Protein AF-A0A4U0TNR9-F1 (afdb_monomer)

pLDDT: mean 74.09, std 23.8, range [25.66, 98.31]

Foldseek 3Di:
DDDPVRDDPVQCVAFVLLDDDPVCLCVDPLVVDDQVVLLVLQVVLCVVVVNDAAEEEFEFADPDLQGLRVQLSSLLQSNSVVSPHRYTYHDQVPPDQPDDDDDPDPDGSSVVSVVVVQDCDDPPDRQLALAEDEEEDEELADWDCVVVVVVVVVSVVSNHHYFPAYATHYNSVVQKDDQDDPVDPVSSRSRSSVIHGDDDVSSVSSSVRSSSRSNCRSVRVSCSVVVPDDPVVVVVVVVVVVVVVVVVVVVVVVVVVVVVVVVVVVPDPDDDDDDDDDDDDDDDDDDDDDPPDPPVVVVVVVVPRDDPPPPPDDDDDDDDDD

Organism: NCBI:txid329885

Nearest PDB structures (foldseek):
  2fzv-assembly1_B  TM=8.445E-01  e=1.314E-16  Shigella flexneri 2a str. 2457T
  7ple-assembly1_A  TM=8.504E-01  e=3.384E-16  Paracoccus denitrificans PD1222
  2q62-assembly1_D  TM=8.598E-01  e=8.217E-16  Sinorhizobium meliloti
  2fzv-assembly1_A  TM=8.529E-01  e=1.041E-15  Shigella flexneri 2a str. 2457T
  7ple-assembly1_B  TM=7.207E-01  e=1.880E-15  Paracoccus denitrificans PD1222

Mean predicted aligned error: 14.35 Å

Structure (mmCIF, N/CA/C/O backbone):
data_AF-A0A4U0TNR9-F1
#
_entry.id   AF-A0A4U0TNR9-F1
#
loop_
_atom_site.group_PDB
_atom_site.id
_atom_site.type_symbol
_atom_site.label_atom_id
_atom_site.label_alt_id
_atom_site.label_comp_id
_atom_site.label_asym_id
_atom_site.label_entity_id
_atom_site.label_seq_id
_atom_site.pdbx_PDB_ins_code
_atom_site.Cartn_x
_atom_site.Cartn_y
_atom_site.Cartn_z
_atom_site.occupancy
_atom_site.B_iso_or_equiv
_atom_site.auth_seq_id
_atom_site.auth_comp_id
_atom_site.auth_asym_id
_atom_site.auth_atom_id
_atom_site.pdbx_PDB_model_num
ATOM 1 N N . LEU A 1 1 ? 0.759 -19.013 -4.783 1.00 59.00 1 LEU A N 1
ATOM 2 C CA . LEU A 1 1 ? -0.187 -18.442 -5.769 1.00 59.00 1 LEU A CA 1
ATOM 3 C C . LEU A 1 1 ? -1.593 -18.749 -5.284 1.00 59.00 1 LEU A C 1
ATOM 5 O O . LEU A 1 1 ? -1.750 -19.778 -4.633 1.00 59.00 1 LEU A O 1
ATOM 9 N N . LEU A 1 2 ? -2.554 -17.859 -5.537 1.00 64.94 2 LEU A N 1
ATOM 10 C CA . LEU A 1 2 ? -3.969 -18.112 -5.239 1.00 64.94 2 LEU A CA 1
ATOM 11 C C . LEU A 1 2 ? -4.409 -19.404 -5.935 1.00 64.94 2 LEU A C 1
ATOM 13 O O . LEU A 1 2 ? -3.959 -19.687 -7.051 1.00 64.94 2 LEU A O 1
ATOM 17 N N . SER A 1 3 ? -5.237 -20.203 -5.265 1.00 66.12 3 SER A N 1
ATOM 18 C CA . SER A 1 3 ? -5.840 -21.367 -5.913 1.00 66.12 3 SER A CA 1
ATOM 19 C C . SER A 1 3 ? -6.801 -20.910 -7.018 1.00 66.12 3 SER A C 1
ATOM 21 O O . SER A 1 3 ? -7.284 -19.778 -7.004 1.00 66.12 3 SER A O 1
ATOM 23 N N . LYS A 1 4 ? -7.084 -21.782 -7.996 1.00 62.56 4 LYS A N 1
ATOM 24 C CA . LYS A 1 4 ? -8.030 -21.460 -9.082 1.00 62.56 4 LYS A CA 1
ATOM 25 C C . LYS A 1 4 ? -9.426 -21.109 -8.553 1.00 62.56 4 LYS A C 1
ATOM 27 O O . LYS A 1 4 ? -10.111 -20.315 -9.183 1.00 62.56 4 LYS A O 1
ATOM 32 N N . ASP A 1 5 ? -9.797 -21.651 -7.396 1.00 62.34 5 ASP A N 1
ATOM 33 C CA . ASP A 1 5 ? -11.096 -21.421 -6.762 1.00 62.34 5 ASP A CA 1
ATOM 34 C C . ASP A 1 5 ? -11.166 -20.065 -6.033 1.00 62.34 5 ASP A C 1
ATOM 36 O O . ASP A 1 5 ? -12.241 -19.491 -5.885 1.00 62.34 5 ASP A O 1
ATOM 40 N N . GLU A 1 6 ? -10.020 -19.511 -5.620 1.00 69.06 6 GLU A N 1
ATOM 41 C CA . GLU A 1 6 ? -9.909 -18.182 -4.993 1.00 69.06 6 GLU A CA 1
ATOM 42 C C . GLU A 1 6 ? -9.706 -17.047 -6.020 1.00 69.06 6 GLU A C 1
ATOM 44 O O . GLU A 1 6 ? -9.751 -15.859 -5.675 1.00 69.06 6 GLU A O 1
ATOM 49 N N . ASP A 1 7 ? -9.446 -17.384 -7.286 1.00 76.62 7 ASP A N 1
ATOM 50 C CA . ASP A 1 7 ? -9.098 -16.430 -8.340 1.00 76.62 7 ASP A CA 1
ATOM 51 C C . ASP A 1 7 ? -10.255 -16.202 -9.321 1.00 76.62 7 ASP A C 1
ATOM 53 O O . ASP A 1 7 ? -10.291 -16.740 -10.428 1.00 76.62 7 ASP A O 1
ATOM 57 N N . ASP A 1 8 ? -11.210 -15.372 -8.896 1.00 82.69 8 ASP A N 1
ATOM 58 C CA . ASP A 1 8 ? -12.342 -14.926 -9.714 1.00 82.69 8 ASP A CA 1
ATOM 59 C C . ASP A 1 8 ? -11.870 -14.294 -11.041 1.00 82.69 8 ASP A C 1
ATOM 61 O O . ASP A 1 8 ? -11.075 -13.349 -11.059 1.00 82.69 8 ASP A O 1
ATOM 65 N N . ALA A 1 9 ? -12.400 -14.786 -12.165 1.00 82.50 9 ALA A N 1
ATOM 66 C CA . ALA A 1 9 ? -11.995 -14.368 -13.507 1.00 82.50 9 ALA A CA 1
ATOM 67 C C . ALA A 1 9 ? -12.232 -12.871 -13.793 1.00 82.50 9 ALA A C 1
ATOM 69 O O . ALA A 1 9 ? -11.414 -12.235 -14.466 1.00 82.50 9 ALA A O 1
ATOM 70 N N . ALA A 1 10 ? -13.310 -12.281 -13.268 1.00 83.12 10 ALA A N 1
ATOM 71 C CA . ALA A 1 10 ? -13.606 -10.861 -13.433 1.00 83.12 10 ALA A CA 1
ATOM 72 C C . ALA A 1 10 ? -12.656 -9.998 -12.589 1.00 83.12 10 ALA A C 1
ATOM 74 O O . ALA A 1 10 ? -12.149 -8.977 -13.066 1.00 83.12 10 ALA A O 1
ATOM 75 N N . VAL A 1 11 ? -12.354 -10.428 -11.358 1.00 82.25 11 VAL A N 1
ATOM 76 C CA . VAL A 1 11 ? -11.341 -9.774 -10.509 1.00 82.25 11 VAL A CA 1
ATOM 77 C C . VAL A 1 11 ? -9.965 -9.866 -11.160 1.00 82.25 11 VAL A C 1
ATOM 79 O O . VAL A 1 11 ? -9.237 -8.872 -11.194 1.00 82.25 11 VAL A O 1
ATOM 82 N N . ARG A 1 12 ? -9.625 -11.026 -11.726 1.00 84.00 12 ARG A N 1
ATOM 83 C CA . ARG A 1 12 ? -8.353 -11.262 -12.403 1.00 84.00 12 ARG A CA 1
ATOM 84 C C . ARG A 1 12 ? -8.153 -10.316 -13.579 1.00 84.00 12 ARG A C 1
ATOM 86 O O . ARG A 1 12 ? -7.147 -9.612 -13.629 1.00 84.00 12 ARG A O 1
ATOM 93 N N . SER A 1 13 ? -9.132 -10.263 -14.483 1.00 82.44 13 SER A N 1
ATOM 94 C CA . SER A 1 13 ? -9.080 -9.417 -15.680 1.00 82.44 13 SER A CA 1
ATOM 95 C C . SER A 1 13 ? -8.956 -7.929 -15.337 1.00 82.44 13 SER A C 1
ATOM 97 O O . SER A 1 13 ? -8.249 -7.192 -16.026 1.00 82.44 13 SER A O 1
ATOM 99 N N . LYS A 1 14 ? -9.610 -7.483 -14.259 1.00 83.38 14 LYS A N 1
ATOM 100 C CA . LYS A 1 14 ? -9.674 -6.062 -13.912 1.00 83.38 14 LYS A CA 1
ATOM 101 C C . LYS A 1 14 ? -8.546 -5.586 -12.996 1.00 83.38 14 LYS A C 1
ATOM 103 O O . LYS A 1 14 ? -8.069 -4.472 -13.167 1.00 83.38 14 LYS A O 1
ATOM 108 N N . TYR A 1 15 ? -8.138 -6.397 -12.021 1.00 86.38 15 TYR A N 1
ATOM 109 C CA . TYR A 1 15 ? -7.253 -5.968 -10.930 1.00 86.38 15 TYR A CA 1
ATOM 110 C C . TYR A 1 15 ? -5.955 -6.775 -10.817 1.00 86.38 15 TYR A C 1
ATOM 112 O O . TYR A 1 15 ? -5.078 -6.408 -10.033 1.00 86.38 15 TYR A O 1
ATOM 120 N N . ARG A 1 16 ? -5.807 -7.872 -11.571 1.00 87.12 16 ARG A N 1
ATOM 121 C CA . ARG A 1 16 ? -4.620 -8.744 -11.525 1.00 87.12 16 ARG A CA 1
ATOM 122 C C . ARG A 1 16 ? -3.948 -8.905 -12.890 1.00 87.12 16 ARG A C 1
ATOM 124 O O . ARG A 1 16 ? -3.394 -9.956 -13.194 1.00 87.12 16 ARG A O 1
ATOM 131 N N . GLN A 1 17 ? -3.947 -7.830 -13.677 1.00 84.19 17 GLN A N 1
ATOM 132 C CA . GLN A 1 17 ? -3.281 -7.753 -14.986 1.00 84.19 17 GLN A CA 1
ATOM 133 C C . GLN A 1 17 ? -1.772 -8.022 -14.913 1.00 84.19 17 GLN A C 1
ATOM 135 O O . GLN A 1 17 ? -1.175 -8.411 -15.906 1.00 84.19 17 GLN A O 1
ATOM 140 N N . PHE A 1 18 ? -1.167 -7.850 -13.734 1.00 85.25 18 PHE A N 1
ATOM 141 C CA . PHE A 1 18 ? 0.239 -8.157 -13.514 1.00 85.25 18 PHE A CA 1
ATOM 142 C C . PHE A 1 18 ? 0.536 -9.661 -13.591 1.00 85.25 18 PHE A C 1
ATOM 144 O O . PHE A 1 18 ? 1.669 -10.014 -13.846 1.00 85.25 18 PHE A O 1
ATOM 151 N N . LEU A 1 19 ? -0.419 -10.572 -13.353 1.00 84.50 19 LEU A N 1
ATOM 152 C CA . LEU A 1 19 ? -0.114 -12.004 -13.224 1.00 84.50 19 LEU A CA 1
ATOM 153 C C . LEU A 1 19 ? 0.529 -12.595 -14.489 1.00 84.50 19 LEU A C 1
ATOM 155 O O . LEU A 1 19 ? -0.091 -12.654 -15.546 1.00 84.50 19 LEU A O 1
ATOM 159 N N . LEU A 1 20 ? 1.737 -13.139 -14.328 1.00 79.88 20 LEU A N 1
ATOM 160 C CA . LEU A 1 20 ? 2.472 -13.821 -15.394 1.00 79.88 20 LEU A CA 1
ATOM 161 C C . LEU A 1 20 ? 1.952 -15.250 -15.603 1.00 79.88 20 LEU A C 1
ATOM 163 O O . LEU A 1 20 ? 1.441 -15.894 -14.680 1.00 79.88 20 LEU A O 1
ATOM 167 N N . GLY A 1 21 ? 2.152 -15.779 -16.812 1.00 76.81 21 GLY A N 1
ATOM 168 C CA . GLY A 1 21 ? 1.894 -17.188 -17.115 1.00 76.81 21 GLY A CA 1
ATOM 169 C C . GLY A 1 21 ? 2.755 -18.131 -16.264 1.00 76.81 21 GLY A C 1
ATOM 170 O O . GLY A 1 21 ? 3.899 -17.820 -15.934 1.00 76.81 21 GLY A O 1
ATOM 171 N N . GLU A 1 22 ? 2.233 -19.315 -15.929 1.00 74.38 22 GLU A N 1
ATOM 172 C CA . GLU A 1 22 ? 2.855 -20.231 -14.954 1.00 74.38 22 GLU A CA 1
ATOM 173 C C . GLU A 1 22 ? 4.313 -20.594 -15.289 1.00 74.38 22 GLU A C 1
ATOM 175 O O . GLU A 1 22 ? 5.164 -20.668 -14.400 1.00 74.38 22 GLU A O 1
ATOM 180 N N . ARG A 1 23 ? 4.625 -20.771 -16.580 1.00 73.31 23 ARG A N 1
ATOM 181 C CA . ARG A 1 23 ? 5.992 -21.043 -17.049 1.00 73.31 23 ARG A CA 1
ATOM 182 C C . ARG A 1 23 ? 6.940 -19.883 -16.732 1.00 73.31 23 ARG A C 1
ATOM 184 O O . ARG A 1 23 ? 8.037 -20.125 -16.239 1.00 73.31 23 ARG A O 1
ATOM 191 N N . VAL A 1 24 ? 6.500 -18.649 -16.977 1.00 76.38 24 VAL A N 1
ATOM 192 C CA . VAL A 1 24 ? 7.295 -17.432 -16.762 1.00 76.38 24 VAL A CA 1
ATOM 193 C C . VAL A 1 24 ? 7.550 -17.226 -15.273 1.00 76.38 24 VAL A C 1
ATOM 195 O O . VAL A 1 24 ? 8.688 -16.973 -14.886 1.00 76.38 24 VAL A O 1
ATOM 198 N N . VAL A 1 25 ? 6.531 -17.436 -14.429 1.00 77.38 25 VAL A N 1
ATOM 199 C CA . VAL A 1 25 ? 6.640 -17.290 -12.966 1.00 77.38 25 VAL A CA 1
ATOM 200 C C . VAL A 1 25 ? 7.789 -18.121 -12.393 1.00 77.38 25 VAL A C 1
ATOM 202 O O . VAL A 1 25 ? 8.507 -17.638 -11.526 1.00 77.38 25 VAL A O 1
ATOM 205 N N . ARG A 1 26 ? 7.996 -19.356 -12.868 1.00 78.31 26 ARG A N 1
ATOM 206 C CA . ARG A 1 26 ? 9.047 -20.245 -12.335 1.00 78.31 26 ARG A CA 1
ATOM 207 C C . ARG A 1 26 ? 10.460 -19.802 -12.710 1.00 78.31 26 ARG A C 1
ATOM 209 O O . ARG A 1 26 ? 11.393 -20.027 -11.947 1.00 78.31 26 ARG A O 1
ATOM 216 N N . THR A 1 27 ? 10.629 -19.205 -13.885 1.00 79.50 27 THR A N 1
ATOM 217 C CA . THR A 1 27 ? 11.937 -18.759 -14.392 1.00 79.50 27 THR A CA 1
ATOM 218 C C . THR A 1 27 ? 12.277 -17.324 -14.003 1.00 79.50 27 THR A C 1
ATOM 220 O O . THR A 1 27 ? 13.434 -16.909 -14.141 1.00 79.50 27 THR A O 1
ATOM 223 N N . ASP A 1 28 ? 11.277 -16.581 -13.529 1.00 85.88 28 ASP A N 1
ATOM 224 C CA . ASP A 1 28 ? 11.369 -15.162 -13.241 1.00 85.88 28 ASP A CA 1
ATOM 225 C C . ASP A 1 28 ? 12.370 -14.822 -12.128 1.00 85.88 28 ASP A C 1
ATOM 227 O O . ASP A 1 28 ? 12.643 -15.622 -11.230 1.00 85.88 28 ASP A O 1
ATOM 231 N N . TRP A 1 29 ? 12.907 -13.601 -12.155 1.00 89.75 29 TRP A N 1
ATOM 232 C CA . TRP A 1 29 ? 13.805 -13.122 -11.110 1.00 89.75 29 TRP A CA 1
ATOM 233 C C . TRP A 1 29 ? 13.113 -13.027 -9.744 1.00 89.75 29 TRP A C 1
ATOM 235 O O . TRP A 1 29 ? 13.768 -13.305 -8.743 1.00 89.75 29 TRP A O 1
ATOM 245 N N . VAL A 1 30 ? 11.802 -12.743 -9.683 1.00 91.00 30 VAL A N 1
ATOM 246 C CA . VAL A 1 30 ? 11.052 -12.695 -8.416 1.00 91.00 30 VAL A CA 1
ATOM 247 C C . VAL A 1 30 ? 11.006 -14.064 -7.734 1.00 91.00 30 VAL A C 1
ATOM 249 O O . VAL A 1 30 ? 11.062 -14.154 -6.508 1.00 91.00 30 VAL A O 1
ATOM 252 N N . ALA A 1 31 ? 10.974 -15.152 -8.508 1.00 88.62 31 ALA A N 1
ATOM 253 C CA . ALA A 1 31 ? 11.023 -16.505 -7.956 1.00 88.62 31 ALA A CA 1
ATOM 254 C C . ALA A 1 31 ? 12.388 -16.863 -7.345 1.00 88.62 31 ALA A C 1
ATOM 256 O O . ALA A 1 31 ? 12.451 -17.761 -6.506 1.00 88.62 31 ALA A O 1
ATOM 257 N N . LYS A 1 32 ? 13.455 -16.154 -7.739 1.00 91.75 32 LYS A N 1
ATOM 258 C CA . LYS A 1 32 ? 14.840 -16.377 -7.292 1.00 91.75 32 LYS A CA 1
ATOM 259 C C . LYS A 1 32 ? 15.231 -15.531 -6.075 1.00 91.75 32 LYS A C 1
ATOM 261 O O . LYS A 1 32 ? 16.328 -15.713 -5.559 1.00 91.75 32 LYS A O 1
ATOM 266 N N . ILE A 1 33 ? 14.372 -14.611 -5.629 1.00 93.94 33 ILE A N 1
ATOM 267 C CA . ILE A 1 33 ? 14.637 -13.767 -4.457 1.00 93.94 33 ILE A CA 1
ATOM 268 C C . ILE A 1 33 ? 14.643 -14.634 -3.192 1.00 93.94 33 ILE A C 1
ATOM 270 O O . ILE A 1 33 ? 13.738 -15.442 -2.968 1.00 93.94 33 ILE A O 1
ATOM 274 N N . GLU A 1 34 ? 15.643 -14.426 -2.340 1.00 94.75 34 GLU A N 1
ATOM 275 C CA . GLU A 1 34 ? 15.681 -14.984 -0.990 1.00 94.75 34 GLU A CA 1
ATOM 276 C C . GLU A 1 34 ? 14.706 -14.203 -0.089 1.00 94.75 34 GLU A C 1
ATOM 278 O O . GLU A 1 34 ? 14.850 -12.999 0.091 1.00 94.75 34 GLU A O 1
ATOM 283 N N . LEU A 1 35 ? 13.667 -14.879 0.415 1.00 94.00 35 LEU A N 1
ATOM 284 C CA . LEU A 1 35 ? 12.605 -14.294 1.253 1.00 94.00 35 LEU A CA 1
ATOM 285 C C . LEU A 1 35 ? 12.208 -15.230 2.410 1.00 94.00 35 LEU A C 1
ATOM 287 O O . LEU A 1 35 ? 11.091 -15.152 2.923 1.00 94.00 35 LEU A O 1
ATOM 291 N N . SER A 1 36 ? 13.071 -16.172 2.804 1.00 93.75 36 SER A N 1
ATOM 292 C CA . SER A 1 36 ? 12.722 -17.256 3.736 1.00 93.75 36 SER A CA 1
ATOM 293 C C . SER A 1 36 ? 12.225 -16.742 5.086 1.00 93.75 36 SER A C 1
ATOM 295 O O . SER A 1 36 ? 11.255 -17.272 5.629 1.00 93.75 36 SER A O 1
ATOM 297 N N . THR A 1 37 ? 12.841 -15.680 5.607 1.00 94.19 37 THR A N 1
ATOM 298 C CA . THR A 1 37 ? 12.445 -15.068 6.880 1.00 94.19 37 THR A CA 1
ATOM 299 C C . THR A 1 37 ? 11.052 -14.448 6.791 1.00 94.19 37 THR A C 1
ATOM 301 O O . THR A 1 37 ? 10.206 -14.721 7.641 1.00 94.19 37 THR A O 1
ATOM 304 N N . ALA A 1 38 ? 10.778 -13.657 5.748 1.00 94.94 38 ALA A N 1
ATOM 305 C CA . ALA A 1 38 ? 9.460 -13.062 5.541 1.00 94.94 38 ALA A CA 1
ATOM 306 C C . ALA A 1 38 ? 8.378 -14.129 5.327 1.00 94.94 38 ALA A C 1
ATOM 308 O O . ALA A 1 38 ? 7.305 -14.030 5.913 1.00 94.94 38 ALA A O 1
ATOM 309 N N . LEU A 1 39 ? 8.673 -15.179 4.553 1.00 95.19 39 LEU A N 1
ATOM 310 C CA . LEU A 1 39 ? 7.737 -16.276 4.290 1.00 95.19 39 LEU A CA 1
ATOM 311 C C . LEU A 1 39 ? 7.344 -17.027 5.566 1.00 95.19 39 LEU A C 1
ATOM 313 O O . LEU A 1 39 ? 6.156 -17.236 5.789 1.00 95.19 39 LEU A O 1
ATOM 317 N N . LYS A 1 40 ? 8.311 -17.364 6.431 1.00 95.31 40 LYS A N 1
ATOM 318 C CA . LYS A 1 40 ? 8.029 -17.981 7.742 1.00 95.31 40 LYS A CA 1
ATOM 319 C C . LYS A 1 40 ? 7.134 -17.093 8.604 1.00 95.31 40 LYS A C 1
ATOM 321 O O . LYS A 1 40 ? 6.267 -17.581 9.322 1.00 95.31 40 LYS A O 1
ATOM 326 N N . MET A 1 41 ? 7.344 -15.781 8.536 1.00 94.88 41 MET A N 1
ATOM 327 C CA . MET A 1 41 ? 6.549 -14.832 9.305 1.00 94.88 41 MET A CA 1
ATOM 328 C C . MET A 1 41 ? 5.115 -14.712 8.778 1.00 94.88 41 MET A C 1
ATOM 330 O O . MET A 1 41 ? 4.178 -14.682 9.572 1.00 94.88 41 MET A O 1
ATOM 334 N N . VAL A 1 42 ? 4.937 -14.693 7.452 1.00 93.75 42 VAL A N 1
ATOM 335 C CA . VAL A 1 42 ? 3.610 -14.725 6.820 1.00 93.75 42 VAL A CA 1
ATOM 336 C C . VAL A 1 42 ? 2.890 -16.028 7.144 1.00 93.75 42 VAL A C 1
ATOM 338 O O . VAL A 1 42 ? 1.702 -15.999 7.433 1.00 93.75 42 VAL A O 1
ATOM 341 N N . GLU A 1 43 ? 3.589 -17.163 7.147 1.00 92.81 43 GLU A N 1
ATOM 342 C CA . GLU A 1 43 ? 3.010 -18.452 7.530 1.00 92.81 43 GLU A CA 1
ATOM 343 C C . GLU A 1 43 ? 2.482 -18.429 8.973 1.00 92.81 43 GLU A C 1
ATOM 345 O O . GLU A 1 43 ? 1.327 -18.780 9.209 1.00 92.81 43 GLU A O 1
ATOM 350 N N . ALA A 1 44 ? 3.274 -17.927 9.926 1.00 92.88 44 ALA A N 1
ATOM 351 C CA . ALA A 1 44 ? 2.834 -17.766 11.312 1.00 92.88 44 ALA A CA 1
ATOM 352 C C . ALA A 1 44 ? 1.616 -16.829 11.438 1.00 92.88 44 ALA A C 1
ATOM 354 O O . ALA A 1 44 ? 0.678 -17.104 12.187 1.00 92.88 44 ALA A O 1
ATOM 355 N N . ASP A 1 45 ? 1.600 -15.737 10.676 1.00 93.38 45 ASP A N 1
ATOM 356 C CA . ASP A 1 45 ? 0.485 -14.794 10.629 1.00 93.38 45 ASP A CA 1
ATOM 357 C C . ASP A 1 45 ? -0.773 -15.393 9.974 1.00 93.38 45 ASP A C 1
ATOM 359 O O . ASP A 1 45 ? -1.886 -15.167 10.447 1.00 93.38 45 ASP A O 1
ATOM 363 N N . MET A 1 46 ? -0.627 -16.219 8.937 1.00 90.88 46 MET A N 1
ATOM 364 C CA . MET A 1 46 ? -1.736 -16.976 8.348 1.00 90.88 46 MET A CA 1
ATOM 365 C C . MET A 1 46 ? -2.328 -17.964 9.356 1.00 90.88 46 MET A C 1
ATOM 367 O O . MET A 1 46 ? -3.547 -18.063 9.456 1.00 90.88 46 MET A O 1
ATOM 371 N N . VAL A 1 47 ? -1.501 -18.645 10.156 1.00 91.62 47 VAL A N 1
ATOM 372 C CA . VAL A 1 47 ? -1.990 -19.511 11.245 1.00 91.62 47 VAL A CA 1
ATOM 373 C C . VAL A 1 47 ? -2.772 -18.696 12.280 1.00 91.62 47 VAL A C 1
ATOM 375 O O . VAL A 1 47 ? -3.876 -19.085 12.658 1.00 91.62 47 VAL A O 1
ATOM 378 N N . ALA A 1 48 ? -2.250 -17.537 12.692 1.00 90.44 48 ALA A N 1
ATOM 379 C CA . ALA A 1 48 ? -2.908 -16.657 13.663 1.00 90.44 48 ALA A CA 1
ATOM 380 C C . ALA A 1 48 ? -4.243 -16.070 13.163 1.00 90.44 48 ALA A C 1
ATOM 382 O O . ALA A 1 48 ? -5.101 -15.703 13.964 1.00 90.44 48 ALA A O 1
ATOM 383 N N . THR A 1 49 ? -4.426 -15.985 11.845 1.00 89.00 49 THR A N 1
ATOM 384 C CA . THR A 1 49 ? -5.613 -15.409 11.193 1.00 89.00 49 THR A CA 1
ATOM 385 C C . THR A 1 49 ? -6.496 -16.458 10.514 1.00 89.00 49 THR A C 1
ATOM 387 O O . THR A 1 49 ? -7.300 -16.124 9.650 1.00 89.00 49 THR A O 1
ATOM 390 N N . CYS A 1 50 ? -6.376 -17.732 10.908 1.00 89.19 50 CYS A N 1
ATOM 391 C CA . CYS A 1 50 ? -7.191 -18.837 10.386 1.00 89.19 50 CYS A CA 1
ATOM 392 C C . CYS A 1 50 ? -7.133 -19.000 8.853 1.00 89.19 50 CYS A C 1
ATOM 394 O O . CYS A 1 50 ? -8.102 -19.434 8.235 1.00 89.19 50 CYS A O 1
ATOM 396 N N . GLY A 1 51 ? -5.991 -18.678 8.244 1.00 85.81 51 GLY A N 1
ATOM 397 C CA . GLY A 1 51 ? -5.749 -18.799 6.807 1.00 85.81 51 GLY A CA 1
ATOM 398 C C . GLY A 1 51 ? -5.958 -17.513 6.004 1.00 85.81 51 GLY A C 1
ATOM 399 O O . GLY A 1 51 ? -5.673 -17.520 4.806 1.00 85.81 51 GLY A O 1
ATOM 400 N N . ASP A 1 52 ? -6.382 -16.408 6.627 1.00 89.81 52 ASP A N 1
ATOM 401 C CA . ASP A 1 52 ? -6.613 -15.147 5.915 1.00 89.81 52 ASP A CA 1
ATOM 402 C C . ASP A 1 52 ? -5.303 -14.525 5.410 1.00 89.81 52 ASP A C 1
ATOM 404 O O . ASP A 1 52 ? -4.378 -14.207 6.167 1.00 89.81 52 ASP A O 1
ATOM 408 N N . ARG A 1 53 ? -5.234 -14.266 4.103 1.00 91.50 53 ARG A N 1
ATOM 409 C CA . ARG A 1 53 ? -4.081 -13.610 3.470 1.00 91.50 53 ARG A CA 1
ATOM 410 C C . ARG A 1 53 ? -4.068 -12.107 3.740 1.00 91.50 53 ARG A C 1
ATOM 412 O O . ARG A 1 53 ? -5.089 -11.492 4.040 1.00 91.50 53 ARG A O 1
ATOM 419 N N . LEU A 1 54 ? -2.896 -11.493 3.596 1.00 93.31 54 LEU A N 1
ATOM 420 C CA . LEU A 1 54 ? -2.793 -10.038 3.552 1.00 93.31 54 LEU A CA 1
ATOM 421 C C . LEU A 1 54 ? -3.416 -9.514 2.259 1.00 93.31 54 LEU A C 1
ATOM 423 O O . LEU A 1 54 ? -2.924 -9.807 1.174 1.00 93.31 54 LEU A O 1
ATOM 427 N N . GLU A 1 55 ? -4.465 -8.711 2.377 1.00 93.38 55 GLU A N 1
ATOM 428 C CA . GLU A 1 55 ? -5.089 -8.038 1.240 1.00 93.38 55 GLU A CA 1
ATOM 429 C C . GLU A 1 55 ? -4.410 -6.691 0.990 1.00 93.38 55 GLU A C 1
ATOM 431 O O . GLU A 1 55 ? -4.396 -5.805 1.851 1.00 93.38 55 GLU A O 1
ATOM 436 N N . VAL A 1 56 ? -3.839 -6.533 -0.200 1.00 95.38 56 VAL A N 1
ATOM 437 C CA . VAL A 1 56 ? -3.031 -5.372 -0.566 1.00 95.38 56 VAL A CA 1
ATOM 438 C C . VAL A 1 56 ? -3.596 -4.729 -1.821 1.00 95.38 56 VAL A C 1
ATOM 440 O O . VAL A 1 56 ? -3.662 -5.342 -2.885 1.00 95.38 56 VAL A O 1
ATOM 443 N N . ILE A 1 57 ? -3.965 -3.456 -1.700 1.00 94.25 57 ILE A N 1
ATOM 444 C CA . ILE A 1 57 ? -4.358 -2.626 -2.837 1.00 94.25 57 ILE A CA 1
ATOM 445 C C . ILE A 1 57 ? -3.152 -1.792 -3.256 1.00 94.25 57 ILE A C 1
ATOM 447 O O . ILE A 1 57 ? -2.577 -1.069 -2.441 1.00 94.25 57 ILE A O 1
ATOM 451 N N . VAL A 1 58 ? -2.787 -1.874 -4.532 1.00 93.94 58 VAL A N 1
ATOM 452 C CA . VAL A 1 58 ? -1.688 -1.102 -5.114 1.00 93.94 58 VAL A CA 1
ATOM 453 C C . VAL A 1 58 ? -2.259 -0.022 -6.024 1.00 93.94 58 VAL A C 1
ATOM 455 O O . VAL A 1 58 ? -3.011 -0.309 -6.955 1.00 93.94 58 VAL A O 1
ATOM 458 N N . LEU A 1 59 ? -1.882 1.225 -5.749 1.00 92.00 59 LEU A N 1
ATOM 459 C CA . LEU A 1 59 ? -2.258 2.404 -6.527 1.00 92.00 59 LEU A CA 1
ATOM 460 C C . LEU A 1 59 ? -1.041 2.917 -7.305 1.00 92.00 59 LEU A C 1
ATOM 462 O O . LEU A 1 59 ? 0.090 2.817 -6.826 1.00 92.00 59 LEU A O 1
ATOM 466 N N . PHE A 1 60 ? -1.258 3.523 -8.475 1.00 90.25 60 PHE A N 1
ATOM 467 C CA . PHE A 1 60 ? -0.205 4.174 -9.266 1.00 90.25 60 PHE A CA 1
ATOM 468 C C . PHE A 1 60 ? -0.678 5.518 -9.843 1.00 90.25 60 PHE A C 1
ATOM 470 O O . PHE A 1 60 ? -1.867 5.819 -9.907 1.00 90.25 60 PHE A O 1
ATOM 477 N N . GLY A 1 61 ? 0.277 6.391 -10.182 1.00 84.56 61 GLY A N 1
ATOM 478 C CA . GLY A 1 61 ? 0.029 7.833 -10.358 1.00 84.56 61 GLY A CA 1
ATOM 479 C C . GLY A 1 61 ? 0.141 8.373 -11.777 1.00 84.56 61 GLY A C 1
ATOM 480 O O . GLY A 1 61 ? 0.421 9.560 -11.938 1.00 84.56 61 GLY A O 1
ATOM 481 N N . SER A 1 62 ? 0.008 7.535 -12.804 1.00 82.25 62 SER A N 1
ATOM 482 C CA . SER A 1 62 ? 0.128 7.968 -14.199 1.00 82.25 62 SER A CA 1
ATOM 483 C C . SER A 1 62 ? -0.842 7.214 -15.103 1.00 82.25 62 SER A C 1
ATOM 485 O O . SER A 1 62 ? -0.930 5.995 -15.017 1.00 82.25 62 SER A O 1
ATOM 487 N N . LEU A 1 63 ? -1.519 7.965 -15.977 1.00 78.69 63 LEU A N 1
ATOM 488 C CA . LEU A 1 63 ? -2.448 7.478 -17.008 1.00 78.69 63 LEU A CA 1
ATOM 489 C C . LEU A 1 63 ? -1.797 7.407 -18.400 1.00 78.69 63 LEU A C 1
ATOM 491 O O . LEU A 1 63 ? -2.487 7.348 -19.412 1.00 78.69 63 LEU A O 1
ATOM 495 N N . ARG A 1 64 ? -0.465 7.514 -18.479 1.00 79.12 64 ARG A N 1
ATOM 496 C CA . ARG A 1 64 ? 0.243 7.455 -19.763 1.00 79.12 64 ARG A CA 1
ATOM 497 C C . ARG A 1 64 ? 0.140 6.055 -20.357 1.00 79.12 64 ARG A C 1
ATOM 499 O O . ARG A 1 64 ? 0.089 5.083 -19.610 1.00 79.12 64 ARG A O 1
ATOM 506 N N . SER A 1 65 ? 0.194 5.977 -21.687 1.00 72.31 65 SER A N 1
ATOM 507 C CA . SER A 1 65 ? 0.257 4.707 -22.419 1.00 72.31 65 SER A CA 1
ATOM 508 C C . SER A 1 65 ? 1.425 3.847 -21.949 1.00 72.31 65 SER A C 1
ATOM 510 O O . SER A 1 65 ? 1.198 2.684 -21.657 1.00 72.31 65 SER A O 1
ATOM 512 N N . ARG A 1 66 ? 2.621 4.447 -21.803 1.00 79.56 66 ARG A N 1
ATOM 513 C CA . ARG A 1 66 ? 3.782 3.855 -21.127 1.00 79.56 66 ARG A CA 1
ATOM 514 C C . ARG A 1 66 ? 4.007 4.473 -19.748 1.00 79.56 66 ARG A C 1
ATOM 516 O O . ARG A 1 66 ? 4.457 5.619 -19.637 1.00 79.56 66 ARG A O 1
ATOM 523 N N . SER A 1 67 ? 3.701 3.731 -18.688 1.00 85.81 67 SER A N 1
ATOM 524 C CA . SER A 1 67 ? 3.711 4.232 -17.308 1.00 85.81 67 SER A CA 1
ATOM 525 C C . SER A 1 67 ? 4.698 3.473 -16.419 1.00 85.81 67 SER A C 1
ATOM 527 O O . SER A 1 67 ? 4.396 2.409 -15.891 1.00 85.81 67 SER A O 1
ATOM 529 N N . TYR A 1 68 ? 5.872 4.058 -16.149 1.00 89.31 68 TYR A N 1
ATOM 530 C CA . TYR A 1 68 ? 6.861 3.441 -15.249 1.00 89.31 68 TYR A CA 1
ATOM 531 C C . TYR A 1 68 ? 6.365 3.279 -13.807 1.00 89.31 68 TYR A C 1
ATOM 533 O O . TYR A 1 68 ? 6.839 2.400 -13.096 1.00 89.31 68 TYR A O 1
ATOM 541 N N . SER A 1 69 ? 5.416 4.105 -13.351 1.00 90.69 69 SER A N 1
ATOM 542 C CA . SER A 1 69 ? 4.803 3.914 -12.031 1.00 90.69 69 SER A CA 1
ATOM 543 C C . SER A 1 69 ? 3.836 2.730 -12.011 1.00 90.69 69 SER A C 1
ATOM 545 O O . SER A 1 69 ? 3.715 2.100 -10.965 1.00 90.69 69 SER A O 1
ATOM 547 N N . ARG A 1 70 ? 3.195 2.409 -13.147 1.00 89.19 70 ARG A N 1
ATOM 548 C CA . ARG A 1 70 ? 2.417 1.175 -13.333 1.00 89.19 70 ARG A CA 1
ATOM 549 C C . ARG A 1 70 ? 3.328 -0.050 -13.453 1.00 89.19 70 ARG A C 1
ATOM 551 O O . ARG A 1 70 ? 3.088 -1.052 -12.799 1.00 89.19 70 ARG A O 1
ATOM 558 N N . LEU A 1 71 ? 4.427 0.039 -14.200 1.00 90.94 71 LEU A N 1
ATOM 559 C CA . LEU A 1 71 ? 5.404 -1.058 -14.255 1.00 90.94 71 LEU A CA 1
ATOM 560 C C . LEU A 1 71 ? 5.997 -1.349 -12.869 1.00 90.94 71 LEU A C 1
ATOM 562 O O . LEU A 1 71 ? 6.059 -2.497 -12.438 1.00 90.94 71 LEU A O 1
ATOM 566 N N . LEU A 1 72 ? 6.345 -0.302 -12.113 1.00 94.12 72 LEU A N 1
ATOM 567 C CA . LEU A 1 72 ? 6.809 -0.461 -10.737 1.00 94.12 72 LEU A CA 1
ATOM 568 C C . LEU A 1 72 ? 5.728 -1.073 -9.831 1.00 94.12 72 LEU A C 1
ATOM 570 O O . LEU A 1 72 ? 6.054 -1.884 -8.968 1.00 94.12 72 LEU A O 1
ATOM 574 N N . SER A 1 73 ? 4.451 -0.713 -10.013 1.00 93.75 73 SER A N 1
ATOM 575 C CA . SER A 1 73 ? 3.361 -1.304 -9.230 1.00 93.75 73 SER A CA 1
ATOM 576 C C . SER A 1 73 ? 3.153 -2.787 -9.542 1.00 93.75 73 SER A C 1
ATOM 578 O O . SER A 1 73 ? 2.845 -3.546 -8.623 1.00 93.75 73 SER A O 1
ATOM 580 N N . PHE A 1 74 ? 3.378 -3.217 -10.785 1.00 93.19 74 PHE A N 1
ATOM 581 C CA . PHE A 1 74 ? 3.366 -4.631 -11.163 1.00 93.19 74 PHE A CA 1
ATOM 582 C C . PHE A 1 74 ? 4.520 -5.407 -10.524 1.00 93.19 74 PHE A C 1
ATOM 584 O O . PHE A 1 74 ? 4.280 -6.463 -9.943 1.00 93.19 74 PHE A O 1
ATOM 591 N N . GLU A 1 75 ? 5.738 -4.860 -10.498 1.00 94.75 75 GLU A N 1
ATOM 592 C CA . GLU A 1 75 ? 6.861 -5.509 -9.802 1.00 94.75 75 GLU A CA 1
ATOM 593 C C . GLU A 1 75 ? 6.617 -5.622 -8.290 1.00 94.75 75 GLU A C 1
ATOM 595 O O . GLU A 1 75 ? 6.844 -6.679 -7.698 1.00 94.75 75 GLU A O 1
ATOM 600 N N . CYS A 1 76 ? 6.052 -4.585 -7.659 1.00 96.12 76 CYS A N 1
ATOM 601 C CA . CYS A 1 76 ? 5.581 -4.688 -6.276 1.00 96.12 76 CYS A CA 1
ATOM 602 C C . CYS A 1 76 ? 4.559 -5.822 -6.119 1.00 96.12 76 CYS A C 1
ATOM 604 O O . CYS A 1 76 ? 4.658 -6.623 -5.190 1.00 96.12 76 CYS A O 1
ATOM 606 N N . ALA A 1 77 ? 3.577 -5.899 -7.022 1.00 94.94 77 ALA A N 1
ATOM 607 C CA . ALA A 1 77 ? 2.522 -6.901 -6.968 1.00 94.94 77 ALA A CA 1
ATOM 608 C C . ALA A 1 77 ? 3.054 -8.329 -7.146 1.00 94.94 77 ALA A C 1
ATOM 610 O O . ALA A 1 77 ? 2.570 -9.246 -6.479 1.00 94.94 77 ALA A O 1
ATOM 611 N N . HIS A 1 78 ? 4.092 -8.522 -7.961 1.00 93.25 78 HIS A N 1
ATOM 612 C CA . HIS A 1 78 ? 4.793 -9.795 -8.091 1.00 93.25 78 HIS A CA 1
ATOM 613 C C . HIS A 1 78 ? 5.455 -10.238 -6.795 1.00 93.25 78 HIS A C 1
ATOM 615 O O . HIS A 1 78 ? 5.225 -11.365 -6.348 1.00 93.25 78 HIS A O 1
ATOM 621 N N . ILE A 1 79 ? 6.233 -9.353 -6.170 1.00 95.56 79 ILE A N 1
ATOM 622 C CA . ILE A 1 79 ? 6.930 -9.651 -4.913 1.00 95.56 79 ILE A CA 1
ATOM 623 C C . ILE A 1 79 ? 5.907 -9.946 -3.806 1.00 95.56 79 ILE A C 1
ATOM 625 O O . ILE A 1 79 ? 6.010 -10.954 -3.109 1.00 95.56 79 ILE A O 1
ATOM 629 N N . LEU A 1 80 ? 4.861 -9.124 -3.692 1.00 96.38 80 LEU A N 1
ATOM 630 C CA . LEU A 1 80 ? 3.769 -9.322 -2.734 1.00 96.38 80 LEU A CA 1
ATOM 631 C C . LEU A 1 80 ? 3.034 -10.654 -2.946 1.00 96.38 80 LEU A C 1
ATOM 633 O O . LEU A 1 80 ? 2.761 -11.373 -1.986 1.00 96.38 80 LEU A O 1
ATOM 637 N N . SER A 1 81 ? 2.749 -11.015 -4.199 1.00 92.75 81 SER A N 1
ATOM 638 C CA . SER A 1 81 ? 2.098 -12.289 -4.531 1.00 92.75 81 SER A CA 1
ATOM 639 C C . SER A 1 81 ? 2.999 -13.485 -4.218 1.00 92.75 81 SER A C 1
ATOM 641 O O . SER A 1 81 ? 2.516 -14.530 -3.772 1.00 92.75 81 SER A O 1
ATOM 643 N N . ARG A 1 82 ? 4.320 -13.342 -4.403 1.00 92.62 82 ARG A N 1
ATOM 644 C CA . ARG A 1 82 ? 5.318 -14.350 -4.014 1.00 92.62 82 ARG A CA 1
ATOM 645 C C . ARG A 1 82 ? 5.393 -14.535 -2.498 1.00 92.62 82 ARG A C 1
ATOM 647 O O . ARG A 1 82 ? 5.628 -15.660 -2.052 1.00 92.62 82 ARG A O 1
ATOM 654 N N . LEU A 1 83 ? 5.164 -13.462 -1.744 1.00 94.12 83 LEU A N 1
ATOM 655 C CA . LEU A 1 83 ? 5.052 -13.454 -0.284 1.00 94.12 83 LEU A CA 1
ATOM 656 C C . LEU A 1 83 ? 3.695 -13.965 0.228 1.00 94.12 83 LEU A C 1
ATOM 658 O O . LEU A 1 83 ? 3.538 -14.128 1.429 1.00 94.12 83 LEU A O 1
ATOM 662 N N . GLY A 1 84 ? 2.739 -14.280 -0.655 1.00 90.75 84 GLY A N 1
ATOM 663 C CA . GLY A 1 84 ? 1.473 -14.925 -0.289 1.00 90.75 84 GLY A CA 1
ATOM 664 C C . GLY A 1 84 ? 0.295 -13.979 -0.039 1.00 90.75 84 GLY A C 1
ATOM 665 O O . GLY A 1 84 ? -0.760 -14.456 0.385 1.00 90.75 84 GLY A O 1
ATOM 666 N N . SER A 1 85 ? 0.450 -12.685 -0.325 1.00 93.69 85 SER A N 1
ATOM 667 C CA . SER A 1 85 ? -0.611 -11.673 -0.228 1.00 93.69 85 SER A CA 1
ATOM 668 C C . SER A 1 85 ? -1.647 -11.801 -1.358 1.00 93.69 85 SER A C 1
ATOM 670 O O . SER A 1 85 ? -1.297 -12.165 -2.482 1.00 93.69 85 SER A O 1
ATOM 672 N N . ASP A 1 86 ? -2.912 -11.450 -1.090 1.00 92.69 86 ASP A N 1
ATOM 673 C CA . ASP A 1 86 ? -3.909 -11.166 -2.134 1.00 92.69 86 ASP A CA 1
ATOM 674 C C . ASP A 1 86 ? -3.715 -9.727 -2.620 1.00 92.69 86 ASP A C 1
ATOM 676 O O . ASP A 1 86 ? -4.014 -8.767 -1.909 1.00 92.69 86 ASP A O 1
ATOM 680 N N . VAL A 1 87 ? -3.192 -9.575 -3.835 1.00 93.94 87 VAL A N 1
ATOM 681 C CA . VAL A 1 87 ? -2.849 -8.269 -4.397 1.00 93.94 87 VAL A CA 1
ATOM 682 C C . VAL A 1 87 ? -3.838 -7.866 -5.477 1.00 93.94 87 VAL A C 1
ATOM 684 O O . VAL A 1 87 ? -4.152 -8.638 -6.386 1.00 93.94 87 VAL A O 1
ATOM 687 N N . ARG A 1 88 ? -4.281 -6.610 -5.410 1.00 93.31 88 ARG A N 1
ATOM 688 C CA . ARG A 1 88 ? -5.142 -5.977 -6.411 1.00 93.31 88 ARG A CA 1
ATOM 689 C C . ARG A 1 88 ? -4.530 -4.648 -6.825 1.00 93.31 88 ARG A C 1
ATOM 691 O O . ARG A 1 88 ? -4.357 -3.756 -5.998 1.00 93.31 88 ARG A O 1
ATOM 698 N N . VAL A 1 89 ? -4.203 -4.510 -8.102 1.00 90.25 89 VAL A N 1
ATOM 699 C CA . VAL A 1 89 ? -3.716 -3.254 -8.677 1.00 90.25 89 VAL A CA 1
ATOM 700 C C . VAL A 1 89 ? -4.918 -2.498 -9.225 1.00 90.25 89 VAL A C 1
ATOM 702 O O . VAL A 1 89 ? -5.669 -3.028 -10.041 1.00 90.25 89 VAL A O 1
ATOM 705 N N . PHE A 1 90 ? -5.142 -1.281 -8.740 1.00 86.69 90 PHE A N 1
ATOM 706 C CA . PHE A 1 90 ? -6.306 -0.494 -9.128 1.00 86.69 90 PHE A CA 1
ATOM 707 C C . PHE A 1 90 ? -5.976 0.401 -10.321 1.00 86.69 90 PHE A C 1
ATOM 709 O O . PHE A 1 90 ? -5.111 1.273 -10.221 1.00 86.69 90 PHE A O 1
ATOM 716 N N . ASP A 1 91 ? -6.680 0.191 -11.434 1.00 79.12 91 ASP A N 1
ATOM 717 C CA . ASP A 1 91 ? -6.623 1.093 -12.580 1.00 79.12 91 ASP A CA 1
ATOM 718 C C . ASP A 1 91 ? -7.564 2.285 -12.379 1.00 79.12 91 ASP A C 1
ATOM 720 O O . ASP A 1 91 ? -8.661 2.177 -11.831 1.00 79.12 91 ASP A O 1
ATOM 724 N N . THR A 1 92 ? -7.085 3.446 -12.797 1.00 70.25 92 THR A N 1
ATOM 725 C CA . THR A 1 92 ? -7.649 4.759 -12.480 1.00 70.25 92 THR A CA 1
ATOM 726 C C . THR A 1 92 ? -8.130 5.483 -13.725 1.00 70.25 92 THR A C 1
ATOM 728 O O . THR A 1 92 ? -8.721 6.561 -13.630 1.00 70.25 92 THR A O 1
ATOM 731 N N . VAL A 1 93 ? -7.930 4.861 -14.891 1.00 70.56 93 VAL A N 1
ATOM 732 C CA . VAL A 1 93 ? -8.560 5.254 -16.145 1.00 70.56 93 VAL A CA 1
ATOM 733 C C . VAL A 1 93 ? -10.079 5.306 -15.943 1.00 70.56 93 VAL A C 1
ATOM 735 O O . VAL A 1 93 ? -10.704 4.335 -15.520 1.00 70.56 93 VAL A O 1
ATOM 738 N N . GLY A 1 94 ? -10.673 6.469 -16.224 1.00 64.62 94 GLY A N 1
ATOM 739 C CA . GLY A 1 94 ? -12.119 6.688 -16.127 1.00 64.62 94 GLY A CA 1
ATOM 740 C C . GLY A 1 94 ? -12.642 7.098 -14.745 1.00 64.62 94 GLY A C 1
ATOM 741 O O . GLY A 1 94 ? -13.854 7.244 -14.593 1.00 64.62 94 GLY A O 1
ATOM 742 N N . LEU A 1 95 ? -11.782 7.320 -13.742 1.00 65.25 95 LEU A N 1
ATOM 743 C CA . LEU A 1 95 ? -12.233 7.940 -12.492 1.00 65.25 95 LEU A CA 1
ATOM 744 C C . LEU A 1 95 ? -12.621 9.408 -12.733 1.00 65.25 95 LEU A C 1
ATOM 746 O O . LEU A 1 95 ? -11.811 10.160 -13.281 1.00 65.25 95 LEU A O 1
ATOM 750 N N . PRO A 1 96 ? -13.813 9.850 -12.293 1.00 63.00 96 PRO A N 1
ATOM 751 C CA . PRO A 1 96 ? -14.163 11.261 -12.337 1.00 63.00 96 PRO A CA 1
ATOM 752 C C . PRO A 1 96 ? -13.208 12.060 -11.443 1.00 63.00 96 PRO A C 1
ATOM 754 O O . PRO A 1 96 ? -12.894 11.655 -10.318 1.00 63.00 96 PRO A O 1
ATOM 757 N N . ILE A 1 97 ? -12.741 13.204 -11.941 1.00 61.53 97 ILE A N 1
ATOM 758 C CA . ILE A 1 97 ? -11.952 14.143 -11.143 1.00 61.53 97 ILE A CA 1
ATOM 759 C C . ILE A 1 97 ? -12.906 14.797 -10.143 1.00 61.53 97 ILE A C 1
ATOM 761 O O . ILE A 1 97 ? -13.999 15.236 -10.496 1.00 61.53 97 ILE A O 1
ATOM 765 N N . LYS A 1 98 ? -12.518 14.789 -8.870 1.00 47.91 98 LYS A N 1
ATOM 766 C CA . LYS A 1 98 ? -13.305 15.365 -7.784 1.00 47.91 98 LYS A CA 1
ATOM 767 C C . LYS A 1 98 ? -12.928 16.838 -7.631 1.00 47.91 98 LYS A C 1
ATOM 769 O O . LYS A 1 98 ? -11.767 17.118 -7.358 1.00 47.91 98 LYS A O 1
ATOM 774 N N . ASP A 1 99 ? -13.926 17.707 -7.786 1.00 50.31 99 ASP A N 1
ATOM 775 C CA . ASP A 1 99 ? -13.898 19.160 -7.575 1.00 50.31 99 ASP A CA 1
ATOM 776 C C . ASP A 1 99 ? -12.858 19.924 -8.432 1.00 50.31 99 ASP A C 1
ATOM 778 O O . ASP A 1 99 ? -11.684 20.038 -8.083 1.00 50.31 99 ASP A O 1
ATOM 782 N N . ASP A 1 100 ? -13.314 20.494 -9.556 1.00 45.47 100 ASP A N 1
ATOM 783 C CA . ASP A 1 100 ? -12.555 21.438 -10.390 1.00 45.47 100 ASP A CA 1
ATOM 784 C C . ASP A 1 100 ? -12.306 22.752 -9.630 1.00 45.47 100 ASP A C 1
ATOM 786 O O . ASP A 1 100 ? -13.076 23.707 -9.724 1.00 45.47 100 ASP A O 1
ATOM 790 N N . VAL A 1 101 ? -11.206 22.825 -8.878 1.00 41.50 101 VAL A N 1
ATOM 791 C CA . VAL A 1 101 ? -10.589 24.102 -8.497 1.00 41.50 101 VAL A CA 1
ATOM 792 C C . VAL A 1 101 ? -9.073 23.983 -8.651 1.00 41.50 101 VAL A C 1
ATOM 794 O O . VAL A 1 101 ? -8.387 23.400 -7.816 1.00 41.50 101 VAL A O 1
ATOM 797 N N . GLN A 1 102 ? -8.581 24.517 -9.771 1.00 44.34 102 GLN A N 1
ATOM 798 C CA . GLN A 1 102 ? -7.227 25.031 -10.016 1.00 44.34 102 GLN A CA 1
ATOM 799 C C . GLN A 1 102 ? -6.108 24.477 -9.103 1.00 44.34 102 GLN A C 1
ATOM 801 O O . GLN A 1 102 ? -5.682 25.117 -8.145 1.00 44.34 102 GLN A O 1
ATOM 806 N N . LEU A 1 103 ? -5.563 23.303 -9.431 1.00 43.66 103 LEU A N 1
ATOM 807 C CA . LEU A 1 103 ? -4.284 22.845 -8.875 1.00 43.66 103 LEU A CA 1
ATOM 808 C C . LEU A 1 103 ? -3.226 22.821 -9.978 1.00 43.66 103 LEU A C 1
ATOM 810 O O . LEU A 1 103 ? -2.845 21.778 -10.511 1.00 43.66 103 LEU A O 1
ATOM 814 N N . GLU A 1 104 ? -2.739 24.022 -10.282 1.00 38.34 104 GLU A N 1
ATOM 815 C CA . GLU A 1 104 ? -1.448 24.305 -10.913 1.00 38.34 104 GLU A CA 1
ATOM 816 C C . GLU A 1 104 ? -0.311 23.753 -10.034 1.00 38.34 104 GLU A C 1
ATOM 818 O O . GLU A 1 104 ? 0.395 24.506 -9.388 1.00 38.34 104 GLU A O 1
ATOM 823 N N . HIS A 1 105 ? -0.141 22.429 -9.951 1.00 41.44 105 HIS A N 1
ATOM 824 C CA . HIS A 1 105 ? 1.127 21.798 -9.571 1.00 41.44 105 HIS A CA 1
ATOM 825 C C . HIS A 1 105 ? 1.225 20.408 -10.204 1.00 41.44 105 HIS A C 1
ATOM 827 O O . HIS A 1 105 ? 0.735 19.388 -9.714 1.00 41.44 105 HIS A O 1
ATOM 833 N N . HIS A 1 106 ? 1.890 20.395 -11.355 1.00 48.31 106 HIS A N 1
ATOM 834 C CA . HIS A 1 106 ? 2.245 19.216 -12.120 1.00 48.31 106 HIS A CA 1
ATOM 835 C C . HIS A 1 106 ? 2.992 18.174 -11.269 1.00 48.31 106 HIS A C 1
ATOM 837 O O . HIS A 1 106 ? 3.959 18.497 -10.582 1.00 48.31 106 HIS A O 1
ATOM 843 N N . LYS A 1 107 ? 2.598 16.900 -11.441 1.00 45.50 107 LYS A N 1
ATOM 844 C CA . LYS A 1 107 ? 3.156 15.659 -10.849 1.00 45.50 107 LYS A CA 1
ATOM 845 C C . LYS A 1 107 ? 2.482 15.170 -9.558 1.00 45.50 107 LYS A C 1
ATOM 847 O O . LYS A 1 107 ? 3.187 14.890 -8.598 1.00 45.50 107 LYS A O 1
ATOM 852 N N . THR A 1 108 ? 1.150 15.012 -9.531 1.00 52.69 108 THR A N 1
ATOM 853 C CA . THR A 1 108 ? 0.422 14.013 -8.685 1.00 52.69 108 THR A CA 1
ATOM 854 C C . THR A 1 108 ? -1.110 14.075 -8.783 1.00 52.69 108 THR A C 1
ATOM 856 O O . THR A 1 108 ? -1.760 13.312 -8.079 1.00 52.69 108 THR A O 1
ATOM 859 N N . ALA A 1 109 ? -1.712 14.901 -9.650 1.00 61.28 109 ALA A N 1
ATOM 860 C CA . ALA A 1 109 ? -3.175 15.058 -9.734 1.00 61.28 109 ALA A CA 1
ATOM 861 C C . ALA A 1 109 ? -3.953 13.726 -9.788 1.00 61.28 109 ALA A C 1
ATOM 863 O O . ALA A 1 109 ? -4.909 13.547 -9.043 1.00 61.28 109 ALA A O 1
ATOM 864 N N . VAL A 1 110 ? -3.477 12.749 -10.569 1.00 70.12 110 VAL A N 1
ATOM 865 C CA . VAL A 1 110 ? -4.096 11.414 -10.668 1.00 70.12 110 VAL A CA 1
ATOM 866 C C . VAL A 1 110 ? -4.028 10.646 -9.342 1.00 70.12 110 VAL A C 1
ATOM 868 O O . VAL A 1 110 ? -5.015 10.056 -8.916 1.00 70.12 110 VAL A O 1
ATOM 871 N N . PHE A 1 111 ? -2.877 10.655 -8.665 1.00 72.19 111 PHE A N 1
ATOM 872 C CA . PHE A 1 111 ? -2.693 9.931 -7.400 1.00 72.19 111 PHE A CA 1
ATOM 873 C C . PHE A 1 111 ? -3.432 10.616 -6.245 1.00 72.19 111 PHE A C 1
ATOM 875 O O . PHE A 1 111 ? -4.030 9.958 -5.400 1.00 72.19 111 PHE A O 1
ATOM 882 N N . LYS A 1 112 ? -3.434 11.953 -6.228 1.00 71.69 112 LYS A N 1
ATOM 883 C CA . LYS A 1 112 ? -4.175 12.741 -5.244 1.00 71.69 112 LYS A CA 1
ATOM 884 C C . LYS A 1 112 ? -5.685 12.570 -5.422 1.00 71.69 112 LYS A C 1
ATOM 886 O O . LYS A 1 112 ? -6.360 12.293 -4.438 1.00 71.69 112 LYS A O 1
ATOM 891 N N . SER A 1 113 ? -6.186 12.632 -6.657 1.00 74.94 113 SER A N 1
ATOM 892 C CA . SER A 1 113 ? -7.606 12.417 -6.954 1.00 74.94 113 SER A CA 1
ATOM 893 C C . SER A 1 113 ? -8.085 11.052 -6.454 1.00 74.94 113 SER A C 1
ATOM 895 O O . SER A 1 113 ? -9.115 10.980 -5.793 1.00 74.94 113 SER A O 1
ATOM 897 N N . GLN A 1 114 ? -7.301 9.988 -6.661 1.00 78.62 114 GLN A N 1
ATOM 898 C CA . GLN A 1 114 ? -7.599 8.658 -6.112 1.00 78.62 114 GLN A CA 1
ATOM 899 C C . GLN A 1 114 ? -7.764 8.656 -4.594 1.00 78.62 114 GLN A C 1
ATOM 901 O O . GLN A 1 114 ? -8.712 8.075 -4.075 1.00 78.62 114 GLN A O 1
ATOM 906 N N . ILE A 1 115 ? -6.845 9.299 -3.875 1.00 78.25 115 ILE A N 1
ATOM 907 C CA . ILE A 1 115 ? -6.896 9.345 -2.413 1.00 78.25 115 ILE A CA 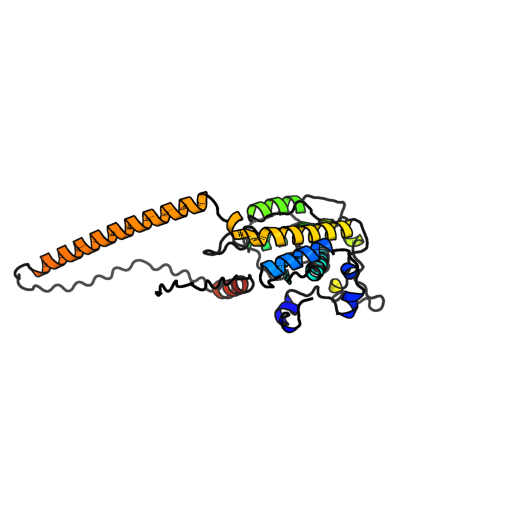1
ATOM 908 C C . ILE A 1 115 ? -8.072 10.201 -1.935 1.00 78.25 115 ILE A C 1
ATOM 910 O O . ILE A 1 115 ? -8.719 9.842 -0.956 1.00 78.25 115 ILE A O 1
ATOM 914 N N . ASP A 1 116 ? -8.403 11.282 -2.644 1.00 79.50 116 ASP A N 1
ATOM 915 C CA . ASP A 1 116 ? -9.534 12.156 -2.312 1.00 79.50 116 ASP A CA 1
ATOM 916 C C . ASP A 1 116 ? -10.900 11.441 -2.446 1.00 79.50 116 ASP A C 1
ATOM 918 O O . ASP A 1 116 ? -11.900 11.880 -1.857 1.00 79.50 116 ASP A O 1
ATOM 922 N N . TRP A 1 117 ? -10.948 10.319 -3.177 1.00 79.75 117 TRP A N 1
ATOM 923 C CA . TRP A 1 117 ? -12.097 9.408 -3.241 1.00 79.75 117 TRP A CA 1
ATOM 924 C C . TRP A 1 117 ? -12.203 8.451 -2.048 1.00 79.75 117 TRP A C 1
ATOM 926 O O . TRP A 1 117 ? -13.258 7.843 -1.863 1.00 79.75 117 TRP A O 1
ATOM 936 N N . ILE A 1 118 ? -11.166 8.331 -1.217 1.00 82.88 118 ILE A N 1
ATOM 937 C CA . ILE A 1 118 ? -11.155 7.452 -0.046 1.00 82.88 118 ILE A CA 1
ATOM 938 C C . ILE A 1 118 ? -11.551 8.273 1.191 1.00 82.88 118 ILE A C 1
ATOM 940 O O . ILE A 1 118 ? -10.743 9.040 1.716 1.00 82.88 118 ILE A O 1
ATOM 944 N N . PRO A 1 119 ? -12.789 8.149 1.703 1.00 84.31 119 PRO A N 1
ATOM 945 C CA . PRO A 1 119 ? -13.198 8.892 2.886 1.00 84.31 119 PRO A CA 1
ATOM 946 C C . PRO A 1 119 ? -12.488 8.362 4.136 1.00 84.31 119 PRO A C 1
ATOM 948 O O . PRO A 1 119 ? -12.337 7.154 4.314 1.00 84.31 119 PRO A O 1
ATOM 951 N N . LEU A 1 120 ? -12.150 9.259 5.069 1.00 82.38 120 LEU A N 1
ATOM 952 C CA . LEU A 1 120 ? -11.630 8.861 6.383 1.00 82.38 120 LEU A CA 1
ATOM 953 C C . LEU A 1 120 ? -12.641 8.027 7.183 1.00 82.38 120 LEU A C 1
ATOM 955 O O . LEU A 1 120 ? -12.232 7.193 7.986 1.00 82.38 120 LEU A O 1
ATOM 959 N N . SER A 1 121 ? -13.944 8.254 6.981 1.00 81.62 121 SER A N 1
ATOM 960 C CA . SER A 1 121 ? -15.032 7.510 7.623 1.00 81.62 121 SER A CA 1
ATOM 961 C C . SER A 1 121 ? -16.230 7.400 6.683 1.00 81.62 121 SER A C 1
ATOM 963 O O . SER A 1 121 ? -16.657 8.401 6.114 1.00 81.62 121 SER A O 1
ATOM 965 N N . THR A 1 122 ? -16.811 6.208 6.567 1.00 80.56 122 THR A N 1
ATOM 966 C CA . THR A 1 122 ? -18.129 5.977 5.952 1.00 80.56 122 THR A CA 1
ATOM 967 C C . THR A 1 122 ? -18.999 5.250 6.968 1.00 80.56 122 THR A C 1
ATOM 969 O O . THR A 1 122 ? -18.857 4.045 7.169 1.00 80.56 122 THR A O 1
ATOM 972 N N . GLY A 1 123 ? -19.855 5.992 7.675 1.00 82.69 123 GLY A N 1
ATOM 973 C CA . GLY A 1 123 ? -20.541 5.461 8.855 1.00 82.69 123 GLY A CA 1
ATOM 974 C C . GLY A 1 123 ? -19.527 5.037 9.924 1.00 82.69 123 GLY A C 1
ATOM 975 O O . GLY A 1 123 ? -18.672 5.836 10.309 1.00 82.69 123 GLY A O 1
ATOM 976 N N . SER A 1 124 ? -19.603 3.780 10.366 1.00 75.38 124 SER A N 1
ATOM 977 C CA . SER A 1 124 ? -18.674 3.167 11.329 1.00 75.38 124 SER A CA 1
ATOM 978 C C . SER A 1 124 ? -17.362 2.667 10.711 1.00 75.38 124 SER A C 1
ATOM 980 O O . SER A 1 124 ? -16.434 2.339 11.446 1.00 75.38 124 SER A O 1
ATOM 982 N N . VAL A 1 125 ? -17.256 2.607 9.380 1.00 80.88 125 VAL A N 1
ATOM 983 C CA . VAL A 1 125 ? -16.084 2.045 8.695 1.00 80.88 125 VAL A CA 1
ATOM 984 C C . VAL A 1 125 ? -15.028 3.125 8.475 1.00 80.88 125 VAL A C 1
ATOM 986 O O . VAL A 1 125 ? -15.327 4.195 7.944 1.00 80.88 125 VAL A O 1
ATOM 989 N N . ARG A 1 126 ? -13.779 2.823 8.845 1.00 86.00 126 ARG A N 1
ATOM 990 C CA . ARG A 1 126 ? -12.587 3.658 8.628 1.00 86.00 126 ARG A CA 1
ATOM 991 C C . ARG A 1 126 ? -11.641 2.937 7.648 1.00 86.00 126 ARG A C 1
ATOM 993 O O . ARG A 1 126 ? -10.837 2.126 8.100 1.00 86.00 126 ARG A O 1
ATOM 1000 N N . PRO A 1 127 ? -11.726 3.179 6.325 1.00 88.62 127 PRO A N 1
ATOM 1001 C CA . PRO A 1 127 ? -11.063 2.339 5.317 1.00 88.62 127 PRO A CA 1
ATOM 1002 C C . PRO A 1 127 ? -9.532 2.267 5.435 1.00 88.62 127 PRO A C 1
ATOM 1004 O O . PRO A 1 127 ? -8.949 1.200 5.263 1.00 88.62 127 PRO A O 1
ATOM 1007 N N . THR A 1 128 ? -8.878 3.386 5.754 1.00 92.19 128 THR A N 1
ATOM 1008 C CA . THR A 1 128 ? -7.406 3.497 5.779 1.00 92.19 128 THR A CA 1
ATOM 1009 C C . THR A 1 128 ? -6.808 3.467 7.181 1.00 92.19 128 THR A C 1
ATOM 1011 O O . THR A 1 128 ? -5.602 3.291 7.336 1.00 92.19 128 THR A O 1
ATOM 1014 N N . GLN A 1 129 ? -7.625 3.651 8.218 1.00 91.38 129 GLN A N 1
ATOM 1015 C CA . GLN A 1 129 ? -7.126 3.864 9.571 1.00 91.38 129 GLN A CA 1
ATOM 1016 C C . GLN A 1 129 ? -6.419 2.612 10.109 1.00 91.38 129 GLN A C 1
ATOM 1018 O O . GLN A 1 129 ? -6.989 1.523 10.140 1.00 91.38 129 GLN A O 1
ATOM 1023 N N . GLY A 1 130 ? -5.173 2.787 10.547 1.00 91.12 130 GLY A N 1
ATOM 1024 C CA . GLY A 1 130 ? -4.333 1.731 11.103 1.00 91.12 130 GLY A CA 1
ATOM 1025 C C . GLY A 1 130 ? -3.714 0.793 10.064 1.00 91.12 130 GLY A C 1
ATOM 1026 O O . GLY A 1 130 ? -2.957 -0.097 10.431 1.00 91.12 130 GLY A O 1
ATOM 1027 N N . ARG A 1 131 ? -3.985 0.983 8.767 1.00 94.25 131 ARG A N 1
ATOM 1028 C CA . ARG A 1 131 ? -3.397 0.160 7.700 1.00 94.25 131 ARG A CA 1
ATOM 1029 C C . ARG A 1 131 ? -1.936 0.547 7.454 1.00 94.25 131 ARG A C 1
ATOM 1031 O O . ARG A 1 131 ? -1.589 1.724 7.531 1.00 94.25 131 ARG A O 1
ATOM 1038 N N . THR A 1 132 ? -1.091 -0.427 7.136 1.00 96.62 132 THR A N 1
ATOM 1039 C CA . THR A 1 132 ? 0.325 -0.207 6.795 1.00 96.62 132 THR A CA 1
ATOM 1040 C C . THR A 1 132 ? 0.461 0.361 5.377 1.00 96.62 132 THR A C 1
ATOM 1042 O O . THR A 1 132 ? -0.314 -0.001 4.493 1.00 96.62 132 THR A O 1
ATOM 1045 N N . LEU A 1 133 ? 1.429 1.253 5.148 1.00 97.00 133 LEU A N 1
ATOM 1046 C CA . LEU A 1 133 ? 1.631 1.946 3.872 1.00 97.00 133 LEU A CA 1
ATOM 1047 C C . LEU A 1 133 ? 3.102 1.879 3.412 1.00 97.00 133 LEU A C 1
ATOM 1049 O O . LEU A 1 133 ? 3.941 2.584 3.979 1.00 97.00 133 LEU A O 1
ATOM 1053 N N . PRO A 1 134 ? 3.426 1.097 2.367 1.00 97.56 134 PRO A N 1
ATOM 1054 C CA . PRO A 1 134 ? 4.672 1.235 1.626 1.00 97.56 134 PRO A CA 1
ATOM 1055 C C . PRO A 1 134 ? 4.561 2.378 0.621 1.00 97.56 134 PRO A C 1
ATOM 1057 O O . PRO A 1 134 ? 3.491 2.640 0.068 1.00 97.56 134 PRO A O 1
ATOM 1060 N N . ILE A 1 135 ? 5.677 3.057 0.355 1.00 96.38 135 ILE A N 1
ATOM 1061 C CA . ILE A 1 135 ? 5.708 4.179 -0.585 1.00 96.38 135 ILE A CA 1
ATOM 1062 C C . ILE A 1 135 ? 6.841 3.971 -1.584 1.00 96.38 135 ILE A C 1
ATOM 1064 O O . ILE A 1 135 ? 8.001 3.771 -1.218 1.00 96.38 135 ILE A O 1
ATOM 1068 N N . ALA A 1 136 ? 6.498 4.057 -2.865 1.00 95.81 136 ALA A N 1
ATOM 1069 C CA . ALA A 1 136 ? 7.439 3.960 -3.964 1.00 95.81 136 ALA A CA 1
ATOM 1070 C C . ALA A 1 136 ? 7.198 5.087 -4.973 1.00 95.81 136 ALA A C 1
ATOM 1072 O O . ALA A 1 136 ? 6.066 5.538 -5.168 1.00 95.81 136 ALA A O 1
ATOM 1073 N N . ARG A 1 137 ? 8.264 5.551 -5.627 1.00 93.75 137 ARG A N 1
ATOM 1074 C CA . ARG A 1 137 ? 8.180 6.505 -6.735 1.00 93.75 137 ARG A CA 1
ATOM 1075 C C . ARG A 1 137 ? 9.123 6.146 -7.871 1.00 93.75 137 ARG A C 1
ATOM 1077 O O . ARG A 1 137 ? 10.172 5.542 -7.666 1.00 93.75 137 ARG A O 1
ATOM 1084 N N . VAL A 1 138 ? 8.790 6.676 -9.041 1.00 93.31 138 VAL A N 1
ATOM 1085 C CA . VAL A 1 138 ? 9.666 6.745 -10.214 1.00 93.31 138 VAL A CA 1
ATOM 1086 C C . VAL A 1 138 ? 9.949 8.203 -10.582 1.00 93.31 138 VAL A C 1
ATOM 1088 O O . VAL A 1 138 ? 9.177 9.109 -10.247 1.00 93.31 138 VAL A O 1
ATOM 1091 N N . SER A 1 139 ? 11.059 8.446 -11.270 1.00 91.31 139 SER A N 1
ATOM 1092 C CA . SER A 1 139 ? 11.426 9.739 -11.850 1.00 91.31 139 SER A CA 1
ATOM 1093 C C . SER A 1 139 ? 11.982 9.535 -13.256 1.00 91.31 139 SER A C 1
ATOM 1095 O O . SER A 1 139 ? 12.704 8.576 -13.498 1.00 91.31 139 SER A O 1
ATOM 1097 N N . GLY A 1 140 ? 11.671 10.445 -14.181 1.00 88.75 140 GLY A N 1
ATOM 1098 C CA . GLY A 1 140 ? 12.320 10.481 -15.497 1.00 88.75 140 GLY A CA 1
ATOM 1099 C C . GLY A 1 140 ? 13.706 11.135 -15.477 1.00 88.75 140 GLY A C 1
ATOM 1100 O O . GLY A 1 140 ? 14.454 10.984 -16.429 1.00 88.75 140 GLY A O 1
ATOM 1101 N N . GLY A 1 141 ? 14.056 11.852 -14.406 1.00 90.31 141 GLY A N 1
ATOM 1102 C CA . GLY A 1 141 ? 15.363 12.495 -14.239 1.00 90.31 141 GLY A CA 1
ATOM 1103 C C . GLY A 1 141 ? 16.146 11.913 -13.065 1.00 90.31 141 GLY A C 1
ATOM 1104 O O . GLY A 1 141 ? 15.856 10.807 -12.602 1.00 90.31 141 GLY A O 1
ATOM 1105 N N . SER A 1 142 ? 17.096 12.694 -12.548 1.00 91.12 142 SER A N 1
ATOM 1106 C CA . SER A 1 142 ? 17.892 12.355 -11.365 1.00 91.12 142 SER A CA 1
ATOM 1107 C C . SER A 1 142 ? 17.034 12.012 -10.144 1.00 91.12 142 SER A C 1
ATOM 1109 O O . SER A 1 142 ? 15.834 12.318 -10.069 1.00 91.12 142 SER A O 1
ATOM 1111 N N . GLN A 1 143 ? 17.667 11.353 -9.174 1.00 91.00 143 GLN A N 1
ATOM 1112 C CA . GLN A 1 143 ? 16.997 10.905 -7.961 1.00 91.00 143 GLN A CA 1
ATOM 1113 C C . GLN A 1 143 ? 16.388 12.085 -7.198 1.00 91.00 143 GLN A C 1
ATOM 1115 O O . GLN A 1 143 ? 16.965 13.163 -7.086 1.00 91.00 143 GLN A O 1
ATOM 1120 N N . SER A 1 144 ? 15.176 11.880 -6.690 1.00 91.38 144 SER A N 1
ATOM 1121 C CA . SER A 1 144 ? 14.416 12.886 -5.954 1.00 91.38 144 SER A CA 1
ATOM 1122 C C . SER A 1 144 ? 13.563 12.192 -4.901 1.00 91.38 144 SER A C 1
ATOM 1124 O O . SER A 1 144 ? 13.091 11.078 -5.121 1.00 91.38 144 SER A O 1
ATOM 1126 N N . PHE A 1 145 ? 13.265 12.875 -3.794 1.00 93.44 145 PHE A N 1
ATOM 1127 C CA . PHE A 1 145 ? 12.431 12.339 -2.707 1.00 93.44 145 PHE A CA 1
ATOM 1128 C C . PHE A 1 145 ? 11.133 13.124 -2.461 1.00 93.44 145 PHE A C 1
ATOM 1130 O O . PHE A 1 145 ? 10.295 12.697 -1.680 1.00 93.44 145 PHE A O 1
ATOM 1137 N N . ASN A 1 146 ? 10.888 14.200 -3.211 1.00 89.88 146 ASN A N 1
ATOM 1138 C CA . ASN A 1 146 ? 9.700 15.050 -3.066 1.00 89.88 146 ASN A CA 1
ATOM 1139 C C . ASN A 1 146 ? 8.379 14.258 -3.041 1.00 89.88 146 ASN A C 1
ATOM 1141 O O . ASN A 1 146 ? 7.600 14.410 -2.108 1.00 89.88 146 ASN A O 1
ATOM 1145 N N . THR A 1 147 ? 8.148 13.361 -4.007 1.00 89.12 147 THR A N 1
ATOM 1146 C CA . THR A 1 147 ? 6.894 12.591 -4.081 1.00 89.12 147 THR A CA 1
ATOM 1147 C C . THR A 1 147 ? 6.717 11.655 -2.887 1.00 89.12 147 THR A C 1
ATOM 1149 O O . THR A 1 147 ? 5.642 11.631 -2.299 1.00 89.12 147 THR A O 1
ATOM 1152 N N . VAL A 1 148 ? 7.757 10.915 -2.490 1.00 92.75 148 VAL A N 1
ATOM 1153 C CA . VAL A 1 148 ? 7.665 9.993 -1.342 1.00 92.75 148 VAL A CA 1
ATOM 1154 C C . VAL A 1 148 ? 7.472 10.754 -0.029 1.00 92.75 148 VAL A C 1
ATOM 1156 O O . VAL A 1 148 ? 6.697 10.312 0.813 1.00 92.75 148 VAL A O 1
ATOM 1159 N N . ASN A 1 149 ? 8.065 11.945 0.109 1.00 93.38 149 ASN A N 1
ATOM 1160 C CA . ASN A 1 149 ? 7.863 12.815 1.270 1.00 93.38 149 ASN A CA 1
ATOM 1161 C C . ASN A 1 149 ? 6.414 13.319 1.355 1.00 93.38 149 ASN A C 1
ATOM 1163 O O . ASN A 1 149 ? 5.782 13.211 2.406 1.00 93.38 149 ASN A O 1
ATOM 1167 N N . SER A 1 150 ? 5.855 13.809 0.245 1.00 90.81 150 SER A N 1
ATOM 1168 C CA . SER A 1 150 ? 4.453 14.239 0.189 1.00 90.81 150 SER A CA 1
ATOM 1169 C C . SER A 1 150 ? 3.490 13.082 0.473 1.00 90.81 150 SER A C 1
ATOM 1171 O O . SER A 1 150 ? 2.555 13.242 1.257 1.00 90.81 150 SER A O 1
ATOM 1173 N N . LEU A 1 151 ? 3.739 11.900 -0.103 1.00 91.25 151 LEU A N 1
ATOM 1174 C CA . LEU A 1 151 ? 2.923 10.706 0.135 1.00 91.25 151 LEU A CA 1
ATOM 1175 C C . LEU A 1 151 ? 3.006 10.220 1.582 1.00 91.25 151 LEU A C 1
ATOM 1177 O O . LEU A 1 151 ? 2.006 9.760 2.122 1.00 91.25 151 LEU A O 1
ATOM 1181 N N . ARG A 1 152 ? 4.156 10.369 2.242 1.00 94.81 152 ARG A N 1
ATOM 1182 C CA . ARG A 1 152 ? 4.321 10.016 3.656 1.00 94.81 152 ARG A CA 1
ATOM 1183 C C . ARG A 1 152 ? 3.487 10.916 4.561 1.00 94.81 152 ARG A C 1
ATOM 1185 O O . ARG A 1 152 ? 2.775 10.426 5.438 1.00 94.81 152 ARG A O 1
ATOM 1192 N N . ILE A 1 153 ? 3.516 12.225 4.309 1.00 93.19 153 ILE A N 1
ATOM 1193 C CA . ILE A 1 153 ? 2.671 13.195 5.020 1.00 93.19 153 ILE A CA 1
ATOM 1194 C C . ILE A 1 153 ? 1.191 12.883 4.780 1.00 93.19 153 ILE A C 1
ATOM 1196 O O . ILE A 1 153 ? 0.394 12.911 5.718 1.00 93.19 153 ILE A O 1
ATOM 1200 N N . LEU A 1 154 ? 0.822 12.550 3.545 1.00 90.38 154 LEU A N 1
ATOM 1201 C CA . LEU A 1 154 ? -0.539 12.160 3.201 1.00 90.38 154 LEU A CA 1
ATOM 1202 C C . LEU A 1 154 ? -0.957 10.843 3.880 1.00 90.38 154 LEU A C 1
ATOM 1204 O O . LEU A 1 154 ? -2.052 10.774 4.427 1.00 90.38 154 LEU A O 1
ATOM 1208 N N . GLY A 1 155 ? -0.086 9.836 3.956 1.00 92.56 155 GLY A N 1
ATOM 1209 C CA . GLY A 1 155 ? -0.342 8.594 4.692 1.00 92.56 155 GLY A CA 1
ATOM 1210 C C . GLY A 1 155 ? -0.652 8.847 6.168 1.00 92.56 155 GLY A C 1
ATOM 1211 O O . GLY A 1 155 ? -1.612 8.298 6.709 1.00 92.56 155 GLY A O 1
ATOM 1212 N N . ARG A 1 156 ? 0.084 9.774 6.793 1.00 94.50 156 ARG A N 1
ATOM 1213 C CA . ARG A 1 156 ? -0.202 10.250 8.155 1.00 94.50 156 ARG A CA 1
ATOM 1214 C C . ARG A 1 156 ? -1.591 10.893 8.254 1.00 94.50 156 ARG A C 1
ATOM 1216 O O . ARG A 1 156 ? -2.327 10.590 9.192 1.00 94.50 156 ARG A O 1
ATOM 1223 N N . TRP A 1 157 ? -1.978 11.746 7.300 1.00 91.81 157 TRP A N 1
ATOM 1224 C CA . TRP A 1 157 ? -3.336 12.316 7.237 1.00 91.81 157 TRP A CA 1
ATOM 1225 C C . TRP A 1 157 ? -4.415 11.232 7.107 1.00 91.81 157 TRP A C 1
ATOM 1227 O O . TRP A 1 157 ? -5.429 11.294 7.800 1.00 91.81 157 TRP A O 1
ATOM 1237 N N . MET A 1 158 ? -4.150 10.196 6.309 1.00 92.31 158 MET A N 1
ATOM 1238 C CA . MET A 1 158 ? -5.012 9.021 6.140 1.00 92.31 158 MET A CA 1
ATOM 1239 C C . MET A 1 158 ? -4.966 8.044 7.326 1.00 92.31 158 MET A C 1
ATOM 1241 O O . MET A 1 158 ? -5.641 7.013 7.294 1.00 92.31 158 MET A O 1
ATOM 1245 N N . ARG A 1 159 ? -4.219 8.376 8.392 1.00 94.25 159 ARG A N 1
ATOM 1246 C CA . ARG A 1 159 ? -4.040 7.574 9.615 1.00 94.25 159 ARG A CA 1
ATOM 1247 C C . ARG A 1 159 ? -3.468 6.180 9.336 1.00 94.25 159 ARG A C 1
ATOM 1249 O O . ARG A 1 159 ? -3.818 5.226 10.028 1.00 94.25 159 ARG A O 1
ATOM 1256 N N . MET A 1 160 ? -2.617 6.077 8.321 1.00 95.75 160 MET A N 1
ATOM 1257 C CA . MET A 1 160 ? -1.889 4.864 7.964 1.00 95.75 160 MET A CA 1
ATOM 1258 C C . MET A 1 160 ? -0.523 4.828 8.655 1.00 95.75 160 MET A C 1
ATOM 1260 O O . MET A 1 160 ? 0.079 5.871 8.924 1.00 95.75 160 MET A O 1
ATOM 1264 N N . PHE A 1 161 ? -0.004 3.626 8.887 1.00 95.62 161 PHE A N 1
ATOM 1265 C CA . PHE A 1 161 ? 1.359 3.403 9.364 1.00 95.62 161 PHE A CA 1
ATOM 1266 C C . PHE A 1 161 ? 2.309 3.302 8.171 1.00 95.62 161 PHE A C 1
ATOM 1268 O O . PHE A 1 161 ? 2.472 2.236 7.579 1.00 95.62 161 PHE A O 1
ATOM 1275 N N . ALA A 1 162 ? 2.913 4.426 7.785 1.00 96.88 162 ALA A N 1
ATOM 1276 C CA . ALA A 1 162 ? 3.916 4.432 6.727 1.00 96.88 162 ALA A CA 1
ATOM 1277 C C . ALA A 1 162 ? 5.220 3.792 7.222 1.00 96.88 162 ALA A C 1
ATOM 1279 O O . ALA A 1 162 ? 5.820 4.298 8.172 1.00 96.88 162 ALA A O 1
ATOM 1280 N N . ILE A 1 163 ? 5.662 2.715 6.570 1.00 97.88 163 ILE A N 1
ATOM 1281 C CA . ILE A 1 163 ? 6.912 2.027 6.931 1.00 97.88 163 ILE A CA 1
ATOM 1282 C C . ILE A 1 163 ? 8.129 2.936 6.703 1.00 97.88 163 ILE A C 1
ATOM 1284 O O . ILE A 1 163 ? 8.059 3.846 5.863 1.00 97.88 163 ILE A O 1
ATOM 1288 N N . PRO A 1 164 ? 9.224 2.770 7.464 1.00 97.81 164 PRO A N 1
ATOM 1289 C CA . PRO A 1 164 ? 10.389 3.636 7.332 1.00 97.81 164 PRO A CA 1
ATOM 1290 C C . PRO A 1 164 ? 11.037 3.532 5.947 1.00 97.81 164 PRO A C 1
ATOM 1292 O O . PRO A 1 164 ? 11.368 4.570 5.365 1.00 97.81 164 PRO A O 1
ATOM 1295 N N . ASN A 1 165 ? 11.164 2.327 5.388 1.00 97.81 165 ASN A N 1
ATOM 1296 C CA . ASN A 1 165 ? 11.764 2.135 4.075 1.00 97.81 165 ASN A CA 1
ATOM 1297 C C . ASN A 1 165 ? 10.852 2.651 2.945 1.00 97.81 165 ASN A C 1
ATOM 1299 O O . ASN A 1 165 ? 9.635 2.800 3.084 1.00 97.81 165 ASN A O 1
ATOM 1303 N N . GLN A 1 166 ? 11.465 3.004 1.818 1.00 97.00 166 GLN A N 1
ATOM 1304 C CA . GLN A 1 166 ? 10.792 3.534 0.635 1.00 97.00 166 GLN A CA 1
ATOM 1305 C C . GLN A 1 166 ? 11.643 3.311 -0.616 1.00 97.00 166 GLN A C 1
ATOM 1307 O O . GLN A 1 166 ? 12.874 3.304 -0.555 1.00 97.00 166 GLN A O 1
ATOM 1312 N N . SER A 1 167 ? 10.989 3.217 -1.774 1.00 97.38 167 SER A N 1
ATOM 1313 C CA . SER A 1 167 ? 11.674 3.092 -3.066 1.00 97.38 167 SER A CA 1
ATOM 1314 C C . SER A 1 167 ? 11.603 4.392 -3.871 1.00 97.38 167 SER A C 1
ATOM 1316 O O . SER A 1 167 ? 10.553 5.030 -3.971 1.00 97.38 167 SER A O 1
ATOM 1318 N N . SER A 1 168 ? 12.731 4.811 -4.448 1.00 96.62 168 SER A N 1
ATOM 1319 C CA . SER A 1 168 ? 12.805 5.967 -5.346 1.00 96.62 168 SER A CA 1
ATOM 1320 C C . SER A 1 168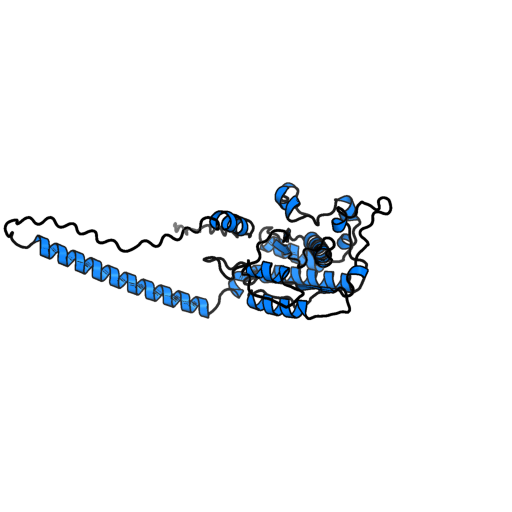 ? 13.718 5.659 -6.522 1.00 96.62 168 SER A C 1
ATOM 1322 O O . SER A 1 168 ? 14.940 5.703 -6.389 1.00 96.62 168 SER A O 1
ATOM 1324 N N . VAL A 1 169 ? 13.103 5.356 -7.665 1.00 96.25 169 VAL A N 1
ATOM 1325 C CA . VAL A 1 169 ? 13.786 4.907 -8.881 1.00 96.25 169 VAL A CA 1
ATOM 1326 C C . VAL A 1 169 ? 14.072 6.112 -9.798 1.00 96.25 169 VAL A C 1
ATOM 1328 O O . VAL A 1 169 ? 13.126 6.666 -10.377 1.00 96.25 169 VAL A O 1
ATOM 1331 N N . PRO A 1 170 ? 15.334 6.572 -9.921 1.00 95.31 170 PRO A N 1
ATOM 1332 C CA . PRO A 1 170 ? 15.724 7.608 -10.877 1.00 95.31 170 PRO A CA 1
ATOM 1333 C C . PRO A 1 170 ? 15.743 7.068 -12.306 1.00 95.31 170 PRO A C 1
ATOM 1335 O O . PRO A 1 170 ? 15.814 5.856 -12.504 1.00 95.31 170 PRO A O 1
ATOM 1338 N N . THR A 1 171 ? 15.701 7.981 -13.284 1.00 92.19 171 THR A N 1
ATOM 1339 C CA . THR A 1 171 ? 15.832 7.676 -14.721 1.00 92.19 171 THR A CA 1
ATOM 1340 C C . THR A 1 171 ? 15.093 6.397 -15.114 1.00 92.19 171 THR A C 1
ATOM 1342 O O . THR A 1 171 ? 15.673 5.492 -15.696 1.00 92.19 171 THR A O 1
ATOM 1345 N N . ALA A 1 172 ? 13.820 6.282 -14.731 1.00 91.31 172 ALA A N 1
ATOM 1346 C CA . ALA A 1 172 ? 13.110 5.004 -14.722 1.00 91.31 172 ALA A CA 1
ATOM 1347 C C . ALA A 1 172 ? 13.076 4.315 -16.094 1.00 91.31 172 ALA A C 1
ATOM 1349 O O . ALA A 1 172 ? 13.053 3.096 -16.158 1.00 91.31 172 ALA A O 1
ATOM 1350 N N . TYR A 1 173 ? 13.163 5.074 -17.186 1.00 88.12 173 TYR A N 1
ATOM 1351 C CA . TYR A 1 173 ? 13.269 4.528 -18.538 1.00 88.12 173 TYR A CA 1
ATOM 1352 C C . TYR A 1 173 ? 14.495 3.635 -18.771 1.00 88.12 173 TYR A C 1
ATOM 1354 O O . TYR A 1 173 ? 14.432 2.777 -19.636 1.00 88.12 173 TYR A O 1
ATOM 1362 N N . THR A 1 174 ? 15.567 3.777 -17.984 1.00 90.38 174 THR A N 1
ATOM 1363 C CA . THR A 1 174 ? 16.759 2.909 -18.043 1.00 90.38 174 THR A CA 1
ATOM 1364 C C . THR A 1 174 ? 16.682 1.706 -17.108 1.00 90.38 174 THR A C 1
ATOM 1366 O O . THR A 1 174 ? 17.593 0.886 -17.082 1.00 90.38 174 THR A O 1
ATOM 1369 N N . GLN A 1 175 ? 15.644 1.628 -16.272 1.00 91.69 175 GLN A N 1
ATOM 1370 C CA . GLN A 1 175 ? 15.525 0.629 -15.206 1.00 91.69 175 GLN A CA 1
ATOM 1371 C C . GLN A 1 175 ? 14.562 -0.504 -15.568 1.00 91.69 175 GLN A C 1
ATOM 1373 O O . GLN A 1 175 ? 14.424 -1.444 -14.791 1.00 91.69 175 GLN A O 1
ATOM 1378 N N . PHE A 1 176 ? 13.899 -0.425 -16.720 1.00 91.56 176 PHE A N 1
ATOM 1379 C CA . PHE A 1 176 ? 12.963 -1.430 -17.210 1.00 91.56 176 PHE A CA 1
ATOM 1380 C C . PHE A 1 176 ? 13.362 -1.861 -18.618 1.00 91.56 176 PHE A C 1
ATOM 1382 O O . PHE A 1 176 ? 13.952 -1.074 -19.355 1.00 91.56 176 PHE A O 1
ATOM 1389 N N . THR A 1 177 ? 13.031 -3.097 -18.986 1.00 87.38 177 THR A N 1
ATOM 1390 C CA . THR A 1 177 ? 13.196 -3.580 -20.359 1.00 87.38 177 THR A CA 1
ATOM 1391 C C . THR A 1 177 ? 12.381 -2.734 -21.337 1.00 87.38 177 THR A C 1
ATOM 1393 O O . THR A 1 177 ? 11.353 -2.140 -20.982 1.00 87.38 177 THR A O 1
ATOM 1396 N N . ASP A 1 178 ? 12.838 -2.679 -22.585 1.00 71.50 178 ASP A N 1
ATOM 1397 C CA . ASP A 1 178 ? 12.080 -2.058 -23.664 1.00 71.50 178 ASP A CA 1
ATOM 1398 C C . ASP A 1 178 ? 10.794 -2.834 -23.965 1.00 71.50 178 ASP A C 1
ATOM 1400 O O . ASP A 1 178 ? 10.680 -4.021 -23.672 1.00 71.50 178 ASP A O 1
ATOM 1404 N N . ALA A 1 179 ? 9.803 -2.129 -24.513 1.00 59.66 179 ALA A N 1
ATOM 1405 C CA . ALA A 1 179 ? 8.484 -2.683 -24.822 1.00 59.66 179 ALA A CA 1
ATOM 1406 C C . ALA A 1 179 ? 8.450 -3.454 -26.159 1.00 59.66 179 ALA A C 1
ATOM 1408 O O . ALA A 1 179 ? 7.373 -3.812 -26.619 1.00 59.66 179 ALA A O 1
ATOM 1409 N N . SER A 1 180 ? 9.597 -3.649 -26.815 1.00 51.72 180 SER A N 1
ATOM 1410 C CA . SER A 1 180 ? 9.682 -4.207 -28.166 1.00 51.72 180 SER A CA 1
ATOM 1411 C C . SER A 1 180 ? 9.803 -5.730 -28.152 1.00 51.72 180 SER A C 1
ATOM 1413 O O . SER A 1 180 ? 10.768 -6.270 -27.606 1.00 51.72 180 SER A O 1
ATOM 1415 N N . ASP A 1 181 ? 8.873 -6.394 -28.837 1.00 45.03 181 ASP A N 1
ATOM 1416 C CA . ASP A 1 181 ? 9.087 -7.722 -29.406 1.00 45.03 181 ASP A CA 1
ATOM 1417 C C . ASP A 1 181 ? 10.137 -7.594 -30.536 1.00 45.03 181 ASP A C 1
ATOM 1419 O O . ASP A 1 181 ? 9.962 -6.753 -31.420 1.00 45.03 181 ASP A O 1
ATOM 1423 N N . PRO A 1 182 ? 11.242 -8.367 -30.544 1.00 44.72 182 PRO A N 1
ATOM 1424 C CA . PRO A 1 182 ? 12.229 -8.339 -31.629 1.00 44.72 182 PRO A CA 1
ATOM 1425 C C . PRO A 1 182 ? 11.668 -8.696 -33.018 1.00 44.72 182 PRO A C 1
ATOM 1427 O O . PRO A 1 182 ? 12.382 -8.538 -34.008 1.00 44.72 182 PRO A O 1
ATOM 1430 N N . ILE A 1 183 ? 10.440 -9.224 -33.096 1.00 51.56 183 ILE A N 1
ATOM 1431 C CA . ILE A 1 183 ? 9.825 -9.757 -34.318 1.00 51.56 183 ILE A CA 1
ATOM 1432 C C . ILE A 1 183 ? 8.734 -8.823 -34.881 1.00 51.56 183 ILE A C 1
ATOM 1434 O O . ILE A 1 183 ? 8.471 -8.874 -36.083 1.00 51.56 183 ILE A O 1
ATOM 1438 N N . ASP A 1 184 ? 8.139 -7.936 -34.073 1.00 45.97 184 ASP A N 1
ATOM 1439 C CA . ASP A 1 184 ? 6.995 -7.104 -34.480 1.00 45.97 184 ASP A CA 1
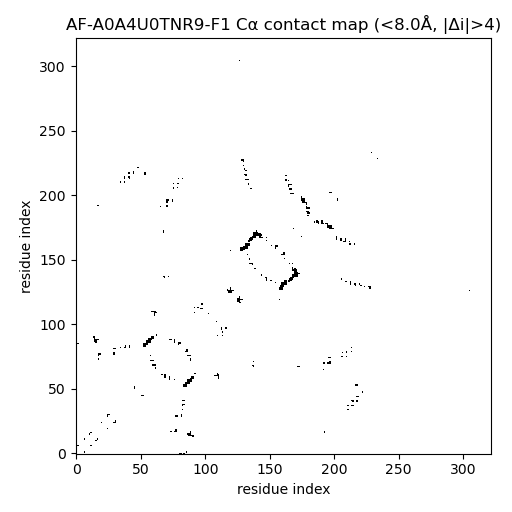ATOM 1440 C C . ASP A 1 184 ? 7.095 -5.659 -33.943 1.00 45.97 184 ASP A C 1
ATOM 1442 O O . ASP A 1 184 ? 6.953 -5.396 -32.747 1.00 45.97 184 ASP A O 1
ATOM 1446 N N . ASN A 1 185 ? 7.330 -4.705 -34.853 1.00 48.03 185 ASN A N 1
ATOM 1447 C CA . ASN A 1 185 ? 7.465 -3.275 -34.546 1.00 48.03 185 ASN A CA 1
ATOM 1448 C C . ASN A 1 185 ? 6.121 -2.563 -34.278 1.00 48.03 185 ASN A C 1
ATOM 1450 O O . ASN A 1 185 ? 6.140 -1.444 -33.761 1.00 48.03 185 ASN A O 1
ATOM 1454 N N . ASP A 1 186 ? 4.975 -3.192 -34.569 1.00 43.94 186 ASP A N 1
ATOM 1455 C CA . ASP A 1 186 ? 3.638 -2.608 -34.368 1.00 43.94 186 ASP A CA 1
ATOM 1456 C C . ASP A 1 186 ? 2.958 -3.092 -33.066 1.00 43.94 186 ASP A C 1
ATOM 1458 O O . ASP A 1 186 ? 1.920 -2.563 -32.657 1.00 43.94 186 ASP A O 1
ATOM 1462 N N . ALA A 1 187 ? 3.577 -4.023 -32.328 1.00 43.06 187 ALA A N 1
ATOM 1463 C CA . ALA A 1 187 ? 3.068 -4.616 -31.081 1.00 43.06 187 ALA A CA 1
ATOM 1464 C C . ALA A 1 187 ? 3.098 -3.684 -29.842 1.00 43.06 187 ALA A C 1
ATOM 1466 O O . ALA A 1 187 ? 2.993 -4.132 -28.695 1.00 43.06 187 ALA A O 1
ATOM 1467 N N . TYR A 1 188 ? 3.181 -2.366 -30.050 1.00 39.69 188 TYR A N 1
ATOM 1468 C CA . TYR A 1 188 ? 3.362 -1.328 -29.024 1.00 39.69 188 TYR A CA 1
ATOM 1469 C C . TYR A 1 188 ? 2.230 -1.223 -27.975 1.00 39.69 188 TYR A C 1
ATOM 1471 O O . TYR A 1 188 ? 2.307 -0.393 -27.069 1.00 39.69 188 TYR A O 1
ATOM 1479 N N . VAL A 1 189 ? 1.164 -2.025 -28.075 1.00 42.53 189 VAL A N 1
ATOM 1480 C CA . VAL A 1 189 ? -0.088 -1.827 -27.318 1.00 42.53 189 VAL A CA 1
ATOM 1481 C C . VAL A 1 189 ? -0.429 -2.984 -26.360 1.00 42.53 189 VAL A C 1
ATOM 1483 O O . VAL A 1 189 ? -1.253 -2.800 -25.469 1.00 42.53 189 VAL A O 1
ATOM 1486 N N . GLN A 1 190 ? 0.231 -4.146 -26.448 1.00 42.34 190 GLN A N 1
ATOM 1487 C CA . GLN A 1 190 ? -0.038 -5.297 -25.554 1.00 42.34 190 GLN A CA 1
ATOM 1488 C C . GLN A 1 190 ? 1.097 -5.577 -24.541 1.00 42.34 190 GLN A C 1
ATOM 1490 O O . GLN A 1 190 ? 0.865 -6.215 -23.517 1.00 42.34 190 GLN A O 1
ATOM 1495 N N . ALA A 1 191 ? 2.307 -5.055 -24.776 1.00 44.50 191 ALA A N 1
ATOM 1496 C CA . ALA A 1 191 ? 3.551 -5.494 -24.125 1.00 44.50 191 ALA A CA 1
ATOM 1497 C C . ALA A 1 191 ? 3.987 -4.710 -22.864 1.00 44.50 191 ALA A C 1
ATOM 1499 O O . ALA A 1 191 ? 5.129 -4.825 -22.412 1.00 44.50 191 ALA A O 1
ATOM 1500 N N . GLU A 1 192 ? 3.119 -3.901 -22.251 1.00 51.62 192 GLU A N 1
ATOM 1501 C CA . GLU A 1 192 ? 3.468 -3.326 -20.942 1.00 51.62 192 GLU A CA 1
ATOM 1502 C C . GLU A 1 192 ? 3.494 -4.379 -19.825 1.00 51.62 192 GLU A C 1
ATOM 1504 O O . GLU A 1 192 ? 4.273 -4.237 -18.885 1.00 51.62 192 GLU A O 1
ATOM 1509 N N . GLY A 1 193 ? 2.685 -5.440 -19.929 1.00 52.28 193 GLY A N 1
ATOM 1510 C CA . GLY A 1 193 ? 2.642 -6.520 -18.935 1.00 52.28 193 GLY A CA 1
ATOM 1511 C C . GLY A 1 193 ? 3.936 -7.336 -18.845 1.00 52.28 193 GLY A C 1
ATOM 1512 O O . GLY A 1 193 ? 4.215 -7.915 -17.799 1.00 52.28 193 GLY A O 1
ATOM 1513 N N . ASP A 1 194 ? 4.753 -7.315 -19.903 1.00 62.03 194 ASP A N 1
ATOM 1514 C CA . ASP A 1 194 ? 6.011 -8.063 -19.984 1.00 62.03 194 ASP A CA 1
ATOM 1515 C C . ASP A 1 194 ? 7.252 -7.188 -19.757 1.00 62.03 194 ASP A C 1
ATOM 1517 O O . ASP A 1 194 ? 8.370 -7.701 -19.710 1.00 62.03 194 ASP A O 1
ATOM 1521 N N . SER A 1 195 ? 7.094 -5.870 -19.583 1.00 80.81 195 SER A N 1
ATOM 1522 C CA . SER A 1 195 ? 8.225 -4.987 -19.284 1.00 80.81 195 SER A CA 1
ATOM 1523 C C . SER A 1 195 ? 8.699 -5.189 -17.844 1.00 80.81 195 SER A C 1
ATOM 1525 O O . SER A 1 195 ? 7.976 -4.882 -16.896 1.00 80.81 195 SER A O 1
ATOM 1527 N N . ARG A 1 196 ? 9.933 -5.672 -17.667 1.00 88.06 196 ARG A N 1
ATOM 1528 C CA . ARG A 1 196 ? 10.476 -6.071 -16.360 1.00 88.06 196 ARG A CA 1
ATOM 1529 C C . ARG A 1 196 ? 11.553 -5.137 -15.851 1.00 88.06 196 ARG A C 1
ATOM 1531 O O . ARG A 1 196 ? 12.331 -4.585 -16.627 1.00 88.06 196 ARG A O 1
ATOM 1538 N N . MET A 1 197 ? 11.628 -4.987 -14.532 1.00 92.94 197 MET A N 1
ATOM 1539 C CA . MET A 1 197 ? 12.683 -4.215 -13.886 1.00 92.94 197 MET A CA 1
ATOM 1540 C C . MET A 1 197 ? 14.035 -4.926 -14.013 1.00 92.94 197 MET A C 1
ATOM 1542 O O . MET A 1 197 ? 14.206 -6.085 -13.621 1.00 92.94 197 MET A O 1
ATOM 1546 N N . LEU A 1 198 ? 15.014 -4.205 -14.552 1.00 92.06 198 LEU A N 1
ATOM 1547 C CA . LEU A 1 198 ? 16.371 -4.693 -14.758 1.00 92.06 198 LEU A CA 1
ATOM 1548 C C . LEU A 1 198 ? 17.117 -4.857 -13.420 1.00 92.06 198 LEU A C 1
ATOM 1550 O O . LEU A 1 198 ? 16.800 -4.171 -12.443 1.00 92.06 198 LEU A O 1
ATOM 1554 N N . PRO A 1 199 ? 18.129 -5.743 -13.349 1.00 93.94 199 PRO A N 1
ATOM 1555 C CA . PRO A 1 199 ? 19.004 -5.848 -12.186 1.00 93.94 199 PRO A CA 1
ATOM 1556 C C . PRO A 1 199 ? 19.685 -4.523 -11.843 1.00 93.94 199 PRO A C 1
ATOM 1558 O O . PRO A 1 199 ? 20.459 -3.990 -12.634 1.00 93.94 199 PRO A O 1
ATOM 1561 N N . SER A 1 200 ? 19.404 -3.993 -10.654 1.00 95.38 200 SER A N 1
ATOM 1562 C CA . SER A 1 200 ? 20.040 -2.787 -10.128 1.00 95.38 200 SER A CA 1
ATOM 1563 C C . SER A 1 200 ? 19.830 -2.677 -8.617 1.00 95.38 200 SER A C 1
ATOM 1565 O O . SER A 1 200 ? 18.903 -3.273 -8.072 1.00 95.38 200 SER A O 1
ATOM 1567 N N . GLY A 1 201 ? 20.612 -1.827 -7.944 1.00 96.31 201 GLY A N 1
ATOM 1568 C CA . GLY A 1 201 ? 20.382 -1.531 -6.523 1.00 96.31 201 GLY A CA 1
ATOM 1569 C C . GLY A 1 201 ? 19.008 -0.898 -6.242 1.00 96.31 201 GLY A C 1
ATOM 1570 O O . GLY A 1 201 ? 18.477 -1.027 -5.143 1.00 96.31 201 GLY A O 1
ATOM 1571 N N . ASN A 1 202 ? 18.376 -0.263 -7.241 1.00 96.25 202 ASN A N 1
ATOM 1572 C CA . ASN A 1 202 ? 16.998 0.224 -7.110 1.00 96.25 202 ASN A CA 1
ATOM 1573 C C . ASN A 1 202 ? 15.988 -0.929 -7.060 1.00 96.25 202 ASN A C 1
ATOM 1575 O O . ASN A 1 202 ? 14.967 -0.811 -6.380 1.00 96.25 202 ASN A O 1
ATOM 1579 N N . ARG A 1 203 ? 16.262 -2.025 -7.781 1.00 96.25 203 ARG A N 1
ATOM 1580 C CA . ARG A 1 203 ? 15.447 -3.241 -7.736 1.00 96.25 203 ARG A CA 1
ATOM 1581 C C . ARG A 1 203 ? 15.573 -3.904 -6.373 1.00 96.25 203 ARG A C 1
ATOM 1583 O O . ARG A 1 203 ? 14.558 -4.235 -5.773 1.00 96.25 203 ARG A O 1
ATOM 1590 N N . ASP A 1 204 ? 16.789 -4.004 -5.849 1.00 97.12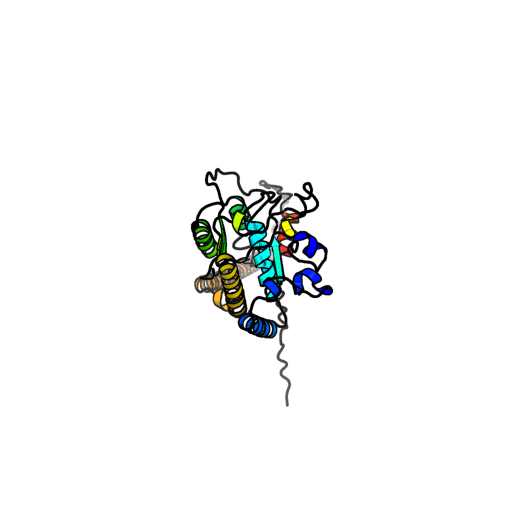 204 ASP A N 1
ATOM 1591 C CA . ASP A 1 204 ? 17.026 -4.593 -4.529 1.00 97.12 204 ASP A CA 1
ATOM 1592 C C . ASP A 1 204 ? 16.339 -3.760 -3.431 1.00 97.12 204 ASP A C 1
ATOM 1594 O O . ASP A 1 204 ? 15.598 -4.299 -2.613 1.00 97.12 204 ASP A O 1
ATOM 1598 N N . ARG A 1 205 ? 16.424 -2.422 -3.503 1.00 97.81 205 ARG A N 1
ATOM 1599 C CA . ARG A 1 205 ? 15.674 -1.517 -2.611 1.00 97.81 205 ARG A CA 1
ATOM 1600 C C . ARG A 1 205 ? 14.155 -1.691 -2.707 1.00 97.81 205 ARG A C 1
ATOM 1602 O O . ARG A 1 205 ? 13.447 -1.509 -1.716 1.00 97.81 205 ARG A O 1
ATOM 1609 N N . LEU A 1 206 ? 13.621 -2.002 -3.890 1.00 97.50 206 LEU A N 1
ATOM 1610 C CA . LEU A 1 206 ? 12.195 -2.294 -4.042 1.00 97.50 206 LEU A CA 1
ATOM 1611 C C . LEU A 1 206 ? 11.813 -3.561 -3.270 1.00 97.50 206 LEU A C 1
ATOM 1613 O O . LEU A 1 206 ? 10.813 -3.548 -2.555 1.00 97.50 206 LEU A O 1
ATOM 1617 N N . VAL A 1 207 ? 12.627 -4.615 -3.377 1.00 97.81 207 VAL A N 1
ATOM 1618 C CA . VAL A 1 207 ? 12.438 -5.865 -2.630 1.00 97.81 207 VAL A CA 1
ATOM 1619 C C . VAL A 1 207 ? 12.484 -5.602 -1.128 1.00 97.81 207 VAL A C 1
ATOM 1621 O O . VAL A 1 207 ? 11.544 -5.984 -0.439 1.00 97.81 207 VAL A O 1
ATOM 1624 N N . GLU A 1 208 ? 13.498 -4.885 -0.634 1.00 98.06 208 GLU A N 1
ATOM 1625 C CA . GLU A 1 208 ? 13.622 -4.518 0.787 1.00 98.06 208 GLU A CA 1
ATOM 1626 C C . GLU A 1 208 ? 12.376 -3.778 1.300 1.00 98.06 208 GLU A C 1
ATOM 1628 O O . GLU A 1 208 ? 11.850 -4.086 2.367 1.00 98.06 208 GLU A O 1
ATOM 1633 N N . CYS A 1 209 ? 11.872 -2.814 0.524 1.00 98.06 209 CYS A N 1
ATOM 1634 C CA . CYS A 1 209 ? 10.687 -2.032 0.875 1.00 98.06 209 CYS A CA 1
ATOM 1635 C C . CYS A 1 209 ? 9.424 -2.908 0.975 1.00 98.06 209 CYS A C 1
ATOM 1637 O O . CYS A 1 209 ? 8.638 -2.769 1.914 1.00 98.06 209 CYS A O 1
ATOM 1639 N N . ILE A 1 210 ? 9.223 -3.824 0.023 1.00 98.31 210 ILE A N 1
ATOM 1640 C CA . ILE A 1 210 ? 8.056 -4.715 0.008 1.00 98.31 210 ILE A CA 1
ATOM 1641 C C . ILE A 1 210 ? 8.158 -5.803 1.080 1.00 98.31 210 ILE A C 1
ATOM 1643 O O . ILE A 1 210 ? 7.158 -6.120 1.726 1.00 98.31 210 ILE A O 1
ATOM 1647 N N . GLU A 1 211 ? 9.352 -6.346 1.306 1.00 97.94 211 GLU A N 1
ATOM 1648 C CA . GLU A 1 211 ? 9.597 -7.312 2.371 1.00 97.94 211 GLU A CA 1
ATOM 1649 C C . GLU A 1 211 ? 9.335 -6.684 3.751 1.00 97.94 211 GLU A C 1
ATOM 1651 O O . GLU A 1 211 ? 8.611 -7.262 4.565 1.00 97.94 211 GLU A O 1
ATOM 1656 N N . GLU A 1 212 ? 9.849 -5.473 3.999 1.00 98.31 212 GLU A N 1
ATOM 1657 C CA . GLU A 1 212 ? 9.577 -4.713 5.223 1.00 98.31 212 GLU A CA 1
ATOM 1658 C C . GLU A 1 212 ? 8.078 -4.454 5.393 1.00 98.31 212 GLU A C 1
ATOM 1660 O O . GLU A 1 212 ? 7.525 -4.678 6.470 1.00 98.31 212 GLU A O 1
ATOM 1665 N N . PHE A 1 213 ? 7.390 -4.047 4.326 1.00 98.06 213 PHE A N 1
ATOM 1666 C CA . PHE A 1 213 ? 5.950 -3.828 4.364 1.00 98.06 213 PHE A CA 1
ATOM 1667 C C . PHE A 1 213 ? 5.173 -5.065 4.798 1.00 98.06 213 PHE A C 1
ATOM 1669 O O . PHE A 1 213 ? 4.328 -4.953 5.684 1.00 98.06 213 PHE A O 1
ATOM 1676 N N . VAL A 1 214 ? 5.450 -6.228 4.203 1.00 97.31 214 VAL A N 1
ATOM 1677 C CA . VAL A 1 214 ? 4.758 -7.473 4.558 1.00 97.31 214 VAL A CA 1
ATOM 1678 C C . VAL A 1 214 ? 5.030 -7.830 6.013 1.00 97.31 214 VAL A C 1
ATOM 1680 O O . VAL A 1 214 ? 4.091 -8.150 6.741 1.00 97.31 214 VAL A O 1
ATOM 1683 N N . LYS A 1 215 ? 6.278 -7.675 6.473 1.00 96.31 215 LYS A N 1
ATOM 1684 C CA . LYS A 1 215 ? 6.624 -7.912 7.875 1.00 96.31 215 LYS A CA 1
ATOM 1685 C C . LYS A 1 215 ? 5.804 -7.012 8.813 1.00 96.31 215 LYS A C 1
ATOM 1687 O O . LYS A 1 215 ? 5.093 -7.491 9.698 1.00 96.31 215 LYS A O 1
ATOM 1692 N N . PHE A 1 216 ? 5.825 -5.702 8.584 1.00 96.50 216 PHE A N 1
ATOM 1693 C CA . PHE A 1 216 ? 5.048 -4.761 9.391 1.00 96.50 216 PHE A CA 1
ATOM 1694 C C . PHE A 1 216 ? 3.542 -5.028 9.311 1.00 96.50 216 PHE A C 1
ATOM 1696 O O . PHE A 1 216 ? 2.858 -4.974 10.329 1.00 96.50 216 PHE A O 1
ATOM 1703 N N . ALA A 1 217 ? 3.004 -5.318 8.127 1.00 95.50 217 ALA A N 1
ATOM 1704 C CA . ALA A 1 217 ? 1.582 -5.575 7.939 1.00 95.50 217 ALA A CA 1
ATOM 1705 C C . ALA A 1 217 ? 1.110 -6.820 8.706 1.00 95.50 217 ALA A C 1
ATOM 1707 O O . ALA A 1 217 ? 0.089 -6.733 9.390 1.00 95.50 217 ALA A O 1
ATOM 1708 N N . SER A 1 218 ? 1.862 -7.924 8.659 1.00 94.38 218 SER A N 1
ATOM 1709 C CA . SER A 1 218 ? 1.557 -9.149 9.411 1.00 94.38 218 SER A CA 1
ATOM 1710 C C . SER A 1 218 ? 1.539 -8.918 10.924 1.00 94.38 218 SER A C 1
ATOM 1712 O O . SER A 1 218 ? 0.601 -9.336 11.594 1.00 94.38 218 SER A O 1
ATOM 1714 N N . ILE A 1 219 ? 2.511 -8.181 11.472 1.00 93.25 219 ILE A N 1
ATOM 1715 C CA . ILE A 1 219 ? 2.544 -7.876 12.914 1.00 93.25 219 ILE A CA 1
ATOM 1716 C C . ILE A 1 219 ? 1.394 -6.939 13.300 1.00 93.25 219 ILE A C 1
ATOM 1718 O O . ILE A 1 219 ? 0.655 -7.182 14.252 1.00 93.25 219 ILE A O 1
ATOM 1722 N N . MET A 1 220 ? 1.224 -5.844 12.557 1.00 92.25 220 MET A N 1
ATOM 1723 C CA . MET A 1 220 ? 0.280 -4.790 12.927 1.00 92.25 220 MET A CA 1
ATOM 1724 C C . MET A 1 220 ? -1.173 -5.247 12.806 1.00 92.25 220 MET A C 1
ATOM 1726 O O . MET A 1 220 ? -2.002 -4.843 13.627 1.00 92.25 220 MET A O 1
ATOM 1730 N N . ARG A 1 221 ? -1.506 -6.087 11.810 1.00 90.94 221 ARG A N 1
ATOM 1731 C CA . ARG A 1 221 ? -2.902 -6.461 11.547 1.00 90.94 221 ARG A CA 1
ATOM 1732 C C . ARG A 1 221 ? -3.565 -7.193 12.713 1.00 90.94 221 ARG A C 1
ATOM 1734 O O . ARG A 1 221 ? -4.752 -6.983 12.954 1.00 90.94 221 ARG A O 1
ATOM 1741 N N . GLN A 1 222 ? -2.793 -7.972 13.470 1.00 89.44 222 GLN A N 1
ATOM 1742 C CA . GLN A 1 222 ? -3.267 -8.732 14.631 1.00 89.44 222 GLN A CA 1
ATOM 1743 C C . GLN A 1 222 ? -3.675 -7.821 15.802 1.00 89.44 222 GLN A C 1
ATOM 1745 O O . GLN A 1 222 ? -4.494 -8.195 16.639 1.00 89.44 222 GLN A O 1
ATOM 1750 N N . HIS A 1 223 ? -3.160 -6.588 15.830 1.00 91.19 223 HIS A N 1
ATOM 1751 C CA . HIS A 1 223 ? -3.360 -5.628 16.916 1.00 91.19 223 HIS A CA 1
ATOM 1752 C C . HIS A 1 223 ? -4.104 -4.356 16.475 1.00 91.19 223 HIS A C 1
ATOM 1754 O O . HIS A 1 223 ? -4.151 -3.376 17.219 1.00 91.19 223 HIS A O 1
ATOM 1760 N N . LEU A 1 224 ? -4.735 -4.350 15.293 1.00 88.69 224 LEU A N 1
ATOM 1761 C CA . LEU A 1 224 ? 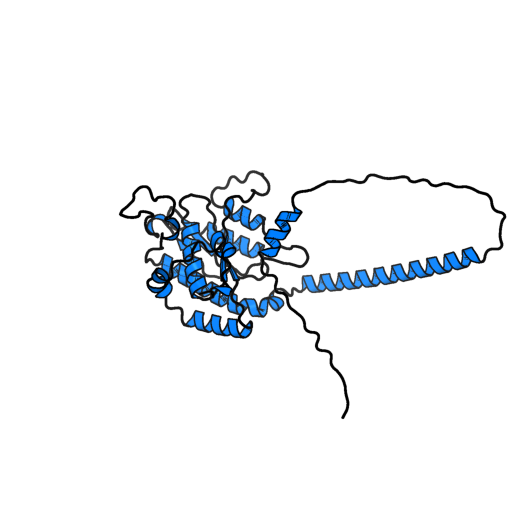-5.424 -3.167 14.750 1.00 88.69 224 LEU A CA 1
ATOM 1762 C C . LEU A 1 224 ? -6.469 -2.579 15.697 1.00 88.69 224 LEU A C 1
ATOM 1764 O O . LEU A 1 224 ? -6.599 -1.360 15.771 1.00 88.69 224 LEU A O 1
ATOM 1768 N N . ASN A 1 225 ? -7.204 -3.424 16.423 1.00 88.69 225 ASN A N 1
ATOM 1769 C CA . ASN A 1 225 ? -8.211 -2.966 17.382 1.00 88.69 225 ASN A CA 1
ATOM 1770 C C . ASN A 1 225 ? -7.571 -2.175 18.528 1.00 88.69 225 ASN A C 1
ATOM 1772 O O . ASN A 1 225 ? -8.080 -1.119 18.889 1.00 88.69 225 ASN A O 1
ATOM 1776 N N . LEU A 1 226 ? -6.427 -2.642 19.036 1.00 91.62 226 LEU A N 1
ATOM 1777 C CA . LEU A 1 226 ? -5.688 -1.970 20.102 1.00 91.62 226 LEU A CA 1
ATOM 1778 C C . LEU A 1 226 ? -5.133 -0.623 19.626 1.00 91.62 226 LEU A C 1
ATOM 1780 O O . LEU A 1 226 ? -5.302 0.387 20.300 1.00 91.62 226 LEU A O 1
ATOM 1784 N N . PHE A 1 227 ? -4.526 -0.579 18.438 1.00 89.31 227 PHE A N 1
ATOM 1785 C CA . PHE A 1 227 ? -3.981 0.668 17.887 1.00 89.31 227 PHE A CA 1
ATOM 1786 C C . PHE A 1 227 ? -5.059 1.693 17.511 1.00 89.31 227 PHE A C 1
ATOM 1788 O O . PHE A 1 227 ? -4.795 2.898 17.486 1.00 89.31 227 PHE A O 1
ATOM 1795 N N . ASN A 1 228 ? -6.270 1.230 17.202 1.00 88.44 228 ASN A N 1
ATOM 1796 C CA . ASN A 1 228 ? -7.397 2.092 16.864 1.00 88.44 228 ASN A CA 1
ATOM 1797 C C . ASN A 1 228 ? -8.224 2.533 18.077 1.00 88.44 228 ASN A C 1
ATOM 1799 O O . ASN A 1 228 ? -9.007 3.474 17.935 1.00 88.44 228 ASN A O 1
ATOM 1803 N N . ASP A 1 229 ? -8.037 1.918 19.246 1.00 91.38 229 ASP A N 1
ATOM 1804 C CA . ASP A 1 229 ? -8.742 2.280 20.472 1.00 91.38 229 ASP A CA 1
ATOM 1805 C C . ASP A 1 229 ? -8.162 3.558 21.105 1.00 91.38 229 ASP A C 1
ATOM 1807 O O . ASP A 1 229 ? -7.169 3.560 21.840 1.00 91.38 229 ASP A O 1
ATOM 1811 N N . ARG A 1 230 ? -8.799 4.692 20.808 1.00 91.12 230 ARG A N 1
ATOM 1812 C CA . ARG A 1 230 ? -8.320 6.022 21.195 1.00 91.12 230 ARG A CA 1
ATOM 1813 C C . ARG A 1 230 ? -9.047 6.561 22.408 1.00 91.12 230 ARG A C 1
ATOM 1815 O O . ARG A 1 230 ? -10.271 6.637 22.431 1.00 91.12 230 ARG A O 1
ATOM 1822 N N . TYR A 1 231 ? -8.265 7.100 23.337 1.00 93.88 231 TYR A N 1
ATOM 1823 C CA . TYR A 1 231 ? -8.760 7.761 24.542 1.00 93.88 231 TYR A CA 1
ATOM 1824 C C . TYR A 1 231 ? -9.854 8.807 24.267 1.00 93.88 231 TYR A C 1
ATOM 1826 O O . TYR A 1 231 ? -10.913 8.765 24.888 1.00 93.88 231 TYR A O 1
ATOM 1834 N N . SER A 1 232 ? -9.633 9.720 23.313 1.00 92.56 232 SER A N 1
ATOM 1835 C CA . SER A 1 232 ? -10.617 10.760 22.987 1.00 92.56 232 SER A CA 1
ATOM 1836 C C . SER A 1 232 ? -11.923 10.185 22.434 1.00 92.56 232 SER A C 1
ATOM 1838 O O . SER A 1 232 ? -12.992 10.677 22.777 1.00 92.56 232 SER A O 1
ATOM 1840 N N . GLU A 1 233 ? -11.852 9.122 21.627 1.00 89.19 233 GLU A N 1
ATOM 1841 C CA . GLU A 1 233 ? -13.037 8.467 21.062 1.00 89.19 233 GLU A CA 1
ATOM 1842 C C . GLU A 1 233 ? -13.831 7.711 22.146 1.00 89.19 233 GLU A C 1
ATOM 1844 O O . GLU A 1 233 ? -15.062 7.744 22.117 1.00 89.19 233 GLU A O 1
ATOM 1849 N N . ARG A 1 234 ? -13.154 7.110 23.143 1.00 92.06 234 ARG A N 1
ATOM 1850 C CA . ARG A 1 234 ? -13.805 6.491 24.316 1.00 92.06 234 ARG A CA 1
ATOM 1851 C C . ARG A 1 234 ? -14.574 7.515 25.150 1.00 92.06 234 ARG A C 1
ATOM 1853 O O . ARG A 1 234 ? -15.759 7.325 25.407 1.00 92.06 234 ARG A O 1
ATOM 1860 N N . ARG A 1 235 ? -13.937 8.643 25.476 1.00 93.81 235 ARG A N 1
ATOM 1861 C CA . ARG A 1 235 ? -14.566 9.737 26.233 1.00 93.81 235 ARG A CA 1
ATOM 1862 C C . ARG A 1 235 ? -15.794 10.310 25.515 1.00 93.81 235 ARG A C 1
ATOM 1864 O O . ARG A 1 235 ? -16.832 10.532 26.131 1.00 93.81 235 ARG A O 1
ATOM 1871 N N . ASP A 1 236 ? -15.696 10.533 24.204 1.00 90.19 236 ASP A N 1
ATOM 1872 C CA . ASP A 1 236 ? -16.816 11.052 23.407 1.00 90.19 236 ASP A CA 1
ATOM 1873 C C . ASP A 1 236 ? -17.971 10.041 23.302 1.00 90.19 236 ASP A C 1
ATOM 1875 O O . ASP A 1 236 ? -19.131 10.430 23.144 1.00 90.19 236 ASP A O 1
ATOM 1879 N N . HIS A 1 237 ? -17.671 8.739 23.348 1.00 87.88 237 HIS A N 1
ATOM 1880 C CA . HIS A 1 237 ? -18.682 7.687 23.374 1.00 87.88 237 HIS A CA 1
ATOM 1881 C C . HIS A 1 237 ? -19.432 7.665 24.710 1.00 87.88 237 HIS A C 1
ATOM 1883 O O . HIS A 1 237 ? -20.660 7.673 24.699 1.00 87.88 237 HIS A O 1
ATOM 1889 N N . GLU A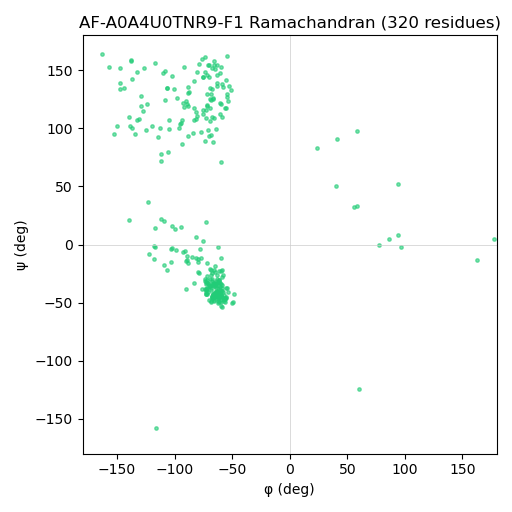 1 238 ? -18.717 7.711 25.836 1.00 91.25 238 GLU A N 1
ATOM 1890 C CA . GLU A 1 238 ? -19.302 7.794 27.184 1.00 91.25 238 GLU A CA 1
ATOM 1891 C C . GLU A 1 238 ? -20.221 9.013 27.320 1.00 91.25 238 GLU A C 1
ATOM 1893 O O . GLU A 1 238 ? -21.401 8.860 27.624 1.00 91.25 238 GLU A O 1
ATOM 1898 N N . ALA A 1 239 ? -19.752 10.201 26.926 1.00 90.44 239 ALA A N 1
ATOM 1899 C CA . ALA A 1 239 ? -20.566 11.417 26.963 1.00 90.44 239 ALA A CA 1
ATOM 1900 C C . ALA A 1 239 ? -21.853 11.312 26.117 1.00 90.44 239 ALA A C 1
ATOM 1902 O O . ALA A 1 239 ? -22.901 11.851 26.479 1.00 90.44 239 ALA A O 1
ATOM 1903 N N . LYS A 1 240 ? -21.809 10.602 24.979 1.00 90.56 240 LYS A N 1
ATOM 1904 C CA . LYS A 1 240 ? -23.002 10.345 24.152 1.00 90.56 240 LYS A CA 1
ATOM 1905 C C . LYS A 1 240 ? -23.959 9.350 24.801 1.00 90.56 240 LYS A C 1
ATOM 1907 O O . LYS A 1 240 ? -25.162 9.459 24.564 1.00 90.56 240 LYS A O 1
ATOM 1912 N N . LEU A 1 241 ? -23.452 8.368 25.544 1.00 90.19 241 LEU A N 1
ATOM 1913 C CA . LEU A 1 241 ? -24.286 7.433 26.295 1.00 90.19 241 LEU A CA 1
ATOM 1914 C C . LEU A 1 241 ? -25.009 8.154 27.431 1.00 90.19 241 LEU A C 1
ATOM 1916 O O . LEU A 1 241 ? -26.226 8.007 27.538 1.00 90.19 241 LEU A O 1
ATOM 1920 N N . ASP A 1 242 ? -24.299 8.993 28.184 1.00 91.62 242 ASP A N 1
ATOM 1921 C CA . ASP A 1 242 ? -24.873 9.784 29.276 1.00 91.62 242 ASP A CA 1
ATOM 1922 C C . ASP A 1 242 ? -25.958 10.735 28.757 1.00 91.62 242 ASP A C 1
ATOM 1924 O O . ASP A 1 242 ? -27.104 10.686 29.204 1.00 91.62 242 ASP A O 1
ATOM 1928 N N . ALA A 1 243 ? -25.666 11.494 27.696 1.00 91.12 243 ALA A N 1
ATOM 1929 C CA . ALA A 1 243 ? -26.644 12.390 27.079 1.00 91.12 243 ALA A CA 1
ATOM 1930 C C . ALA A 1 243 ? -27.887 11.655 26.534 1.00 91.12 243 ALA A C 1
ATOM 1932 O O . ALA A 1 243 ? -28.993 12.198 26.540 1.00 91.12 243 ALA A O 1
ATOM 1933 N N . ARG A 1 244 ? -27.735 10.416 26.041 1.00 90.62 244 ARG A N 1
ATOM 1934 C CA . ARG A 1 244 ? -28.873 9.579 25.619 1.00 90.62 244 ARG A CA 1
ATOM 1935 C C . ARG A 1 244 ? -29.675 9.070 26.813 1.00 90.62 244 ARG A C 1
ATOM 1937 O O . ARG A 1 244 ? -30.899 9.006 26.726 1.00 90.62 244 ARG A O 1
ATOM 1944 N N . ALA A 1 245 ? -29.012 8.704 27.907 1.00 90.19 245 ALA A N 1
ATOM 1945 C CA . ALA A 1 245 ? -29.677 8.267 29.127 1.00 90.19 245 ALA A CA 1
ATOM 1946 C C . ALA A 1 245 ? -30.528 9.393 29.729 1.00 90.19 245 ALA A C 1
ATOM 1948 O O . ALA A 1 245 ? -31.664 9.141 30.136 1.00 90.19 245 ALA A O 1
ATOM 1949 N N . ASP A 1 246 ? -30.022 10.625 29.714 1.00 90.81 246 ASP A N 1
ATOM 1950 C CA . ASP A 1 246 ? -30.754 11.795 30.197 1.00 90.81 246 ASP A CA 1
ATOM 1951 C C . ASP A 1 246 ? -31.957 12.129 29.308 1.00 90.81 246 ASP A C 1
ATOM 1953 O O . ASP A 1 246 ? -33.068 12.253 29.825 1.00 90.81 246 ASP A O 1
ATOM 1957 N N . LYS A 1 247 ? -31.798 12.126 27.976 1.00 89.69 247 LYS A N 1
ATOM 1958 C CA . LYS A 1 247 ? -32.932 12.290 27.045 1.00 89.69 247 LYS A CA 1
ATOM 1959 C C . LYS A 1 247 ? -34.028 11.246 27.263 1.00 89.69 247 LYS A C 1
ATOM 1961 O O . LYS A 1 247 ? -35.195 11.596 27.395 1.00 89.69 247 LYS A O 1
ATOM 1966 N N . ASN A 1 248 ? -33.655 9.973 27.401 1.00 88.06 248 ASN A N 1
ATOM 1967 C CA . ASN A 1 248 ? -34.618 8.900 27.659 1.00 88.06 248 ASN A CA 1
ATOM 1968 C C . ASN A 1 248 ? -35.339 9.066 29.013 1.00 88.06 248 ASN A C 1
ATOM 1970 O O . ASN A 1 248 ? -36.469 8.601 29.179 1.00 88.06 248 ASN A O 1
ATOM 1974 N N . ARG A 1 249 ? -34.690 9.676 30.017 1.00 88.75 249 ARG A N 1
ATOM 1975 C CA . ARG A 1 249 ? -35.318 9.990 31.312 1.00 88.75 249 ARG A CA 1
ATOM 1976 C C . ARG A 1 249 ? -36.304 11.150 31.189 1.00 88.75 249 ARG A C 1
ATOM 1978 O O . ARG A 1 249 ? -37.353 11.094 31.826 1.00 88.75 249 ARG A O 1
ATOM 1985 N N . GLU A 1 250 ? -35.984 12.170 30.399 1.00 83.19 250 GLU A N 1
ATOM 1986 C CA . GLU A 1 250 ? -36.874 13.306 30.123 1.00 83.19 250 GLU A CA 1
ATOM 1987 C C . GLU A 1 250 ? -38.106 12.891 29.312 1.00 83.19 250 GLU A C 1
ATOM 1989 O O . GLU A 1 250 ? -39.224 13.216 29.706 1.00 83.19 250 GLU A O 1
ATOM 1994 N N . GLU A 1 251 ? -37.935 12.091 28.257 1.00 83.25 251 GLU A N 1
ATOM 1995 C CA . GLU A 1 251 ? -39.046 11.552 27.457 1.00 83.25 251 GLU A CA 1
ATOM 1996 C C . GLU A 1 251 ? -40.013 10.737 28.326 1.00 83.25 251 GLU A C 1
ATOM 1998 O O . GLU A 1 251 ? -41.211 11.008 28.347 1.00 83.25 251 GLU A O 1
ATOM 2003 N N . LYS A 1 252 ? -39.497 9.842 29.181 1.00 82.38 252 LYS A N 1
ATOM 2004 C CA . LYS A 1 252 ? -40.329 9.087 30.136 1.00 82.38 252 LYS A CA 1
ATOM 2005 C C . LYS A 1 252 ? -41.066 9.967 31.149 1.00 82.38 252 LYS A C 1
ATOM 2007 O O . LYS A 1 252 ? -42.124 9.567 31.635 1.00 82.38 252 LYS A O 1
ATOM 2012 N N . LYS A 1 253 ? -40.505 11.120 31.532 1.00 80.12 253 LYS A N 1
ATOM 2013 C CA . LYS A 1 253 ? -41.190 12.082 32.413 1.00 80.12 253 LYS A CA 1
ATOM 2014 C C . LYS A 1 253 ? -42.315 12.798 31.667 1.00 80.12 253 LYS A C 1
ATOM 2016 O O . LYS A 1 253 ? -43.401 12.929 32.225 1.00 80.12 253 LYS A O 1
ATOM 2021 N N . ASN A 1 254 ? -42.077 13.201 30.422 1.00 75.94 254 ASN A N 1
ATOM 2022 C CA . ASN A 1 254 ? -43.074 13.871 29.590 1.00 75.94 254 ASN A CA 1
ATOM 2023 C C . ASN A 1 254 ? -44.225 12.934 29.200 1.00 75.94 254 ASN A C 1
ATOM 2025 O O . ASN A 1 254 ? -45.379 13.345 29.277 1.00 75.94 254 ASN A O 1
ATOM 2029 N N . ASP A 1 255 ? -43.944 11.666 28.893 1.00 74.00 255 ASP A N 1
ATOM 2030 C CA . ASP A 1 255 ? -44.974 10.663 28.597 1.00 74.00 255 ASP A CA 1
ATOM 2031 C C . ASP A 1 255 ? -45.876 10.392 29.809 1.00 74.00 255 ASP A C 1
ATOM 2033 O O . ASP A 1 255 ? -47.097 10.304 29.675 1.00 74.00 255 ASP A O 1
ATOM 2037 N N . LYS A 1 256 ? -45.296 10.317 31.016 1.00 71.06 256 LYS A N 1
ATOM 2038 C CA . LYS A 1 256 ? -46.072 10.207 32.263 1.00 71.06 256 LYS A CA 1
ATOM 2039 C C . LYS A 1 256 ? -46.927 11.448 32.517 1.00 71.06 256 LYS A C 1
ATOM 2041 O O . LYS A 1 256 ? -48.097 11.313 32.854 1.00 71.06 256 LYS A O 1
ATOM 2046 N N . ALA A 1 257 ? -46.376 12.644 32.308 1.00 65.12 257 ALA A N 1
ATOM 2047 C CA . ALA A 1 257 ? -47.123 13.892 32.460 1.00 65.12 257 ALA A CA 1
ATOM 2048 C C . ALA A 1 257 ? -48.266 14.026 31.432 1.00 65.12 257 ALA A C 1
ATOM 2050 O O . ALA A 1 257 ? -49.335 14.533 31.769 1.00 65.12 257 ALA A O 1
ATOM 2051 N N . GLY A 1 258 ? -48.070 13.537 30.202 1.00 60.50 258 GLY A N 1
ATOM 2052 C CA . GLY A 1 258 ? -49.109 13.464 29.172 1.00 60.50 258 GLY A CA 1
ATOM 2053 C C . GLY A 1 258 ? -50.228 12.482 29.527 1.00 60.50 258 GLY A C 1
ATOM 2054 O O . GLY A 1 258 ? -51.401 12.831 29.418 1.00 60.50 258 GLY A O 1
ATOM 2055 N N . GLN A 1 259 ? -49.884 11.297 30.044 1.00 58.53 259 GLN A N 1
ATOM 2056 C CA . GLN A 1 259 ? -50.864 10.310 30.519 1.00 58.53 259 GLN A CA 1
ATOM 2057 C C . GLN A 1 259 ? -51.666 10.810 31.732 1.00 58.53 259 GLN A C 1
ATOM 2059 O O . GLN A 1 259 ? -52.886 10.643 31.767 1.00 58.53 259 GLN A O 1
ATOM 2064 N N . ASP A 1 260 ? -51.018 11.478 32.692 1.00 56.91 260 ASP A N 1
ATOM 2065 C CA . ASP A 1 260 ? -51.692 12.090 33.847 1.00 56.91 260 ASP A CA 1
ATOM 2066 C C . ASP A 1 260 ? -52.588 13.279 33.439 1.00 56.91 260 ASP A C 1
ATOM 2068 O O . ASP A 1 260 ? -53.630 13.530 34.056 1.00 56.91 260 ASP A O 1
ATOM 2072 N N . GLY A 1 261 ? -52.212 14.006 32.380 1.00 56.56 261 GLY A N 1
ATOM 2073 C CA . GLY A 1 261 ? -53.015 15.067 31.770 1.00 56.56 261 GLY A CA 1
ATOM 2074 C C . GLY A 1 261 ? -54.274 14.539 31.075 1.00 56.56 261 GLY A C 1
ATOM 2075 O O . GLY A 1 261 ? -55.374 15.022 31.351 1.00 56.56 261 GLY A O 1
ATOM 2076 N N . ASP A 1 262 ? -54.143 13.505 30.242 1.00 53.62 262 ASP A N 1
ATOM 2077 C CA . ASP A 1 262 ? -55.269 12.864 29.546 1.00 53.62 262 ASP A CA 1
ATOM 2078 C C . ASP A 1 262 ? -56.234 12.152 30.509 1.00 53.62 262 ASP A C 1
ATOM 2080 O O . ASP A 1 262 ? -57.456 12.201 30.327 1.00 53.62 262 ASP A O 1
ATOM 2084 N N . ALA A 1 263 ? -55.720 11.546 31.585 1.00 54.97 263 ALA A N 1
ATOM 2085 C CA . ALA A 1 263 ? -56.541 10.961 32.646 1.00 54.97 263 ALA A CA 1
ATOM 2086 C C . ALA A 1 263 ? -57.370 12.022 33.400 1.00 54.97 263 ALA A C 1
ATOM 2088 O O . ALA A 1 263 ? -58.513 11.762 33.785 1.00 54.97 263 ALA A O 1
ATOM 2089 N N . LYS A 1 264 ? -56.840 13.243 33.568 1.00 54.12 264 LYS A N 1
ATOM 2090 C CA . LYS A 1 264 ? -57.581 14.380 34.146 1.00 54.12 264 LYS A CA 1
ATOM 2091 C C . LYS A 1 264 ? -58.619 14.974 33.192 1.00 54.12 264 LYS A C 1
ATOM 2093 O O . LYS A 1 264 ? -59.653 15.445 33.664 1.00 54.12 264 LYS A O 1
ATOM 2098 N N . ILE A 1 265 ? -58.383 14.947 31.878 1.00 53.44 265 ILE A N 1
ATOM 2099 C CA . ILE A 1 265 ? -59.334 15.457 30.874 1.00 53.44 265 ILE A CA 1
ATOM 2100 C C . ILE A 1 265 ? -60.559 14.534 30.748 1.00 53.44 265 ILE A C 1
ATOM 2102 O O . ILE A 1 265 ? -61.680 15.032 30.655 1.00 53.44 265 ILE A O 1
ATOM 2106 N N . LYS A 1 266 ? -60.385 13.207 30.839 1.00 52.03 266 LYS A N 1
ATOM 2107 C CA . LYS A 1 266 ? -61.493 12.229 30.770 1.00 52.03 266 LYS A CA 1
ATOM 2108 C C . LYS A 1 266 ? -62.416 12.198 32.001 1.00 52.03 266 LYS A C 1
ATOM 2110 O O . LYS A 1 266 ? -63.522 11.683 31.897 1.00 52.03 266 LYS A O 1
ATOM 2115 N N . ASN A 1 267 ? -62.003 12.777 33.133 1.00 51.59 267 ASN A N 1
ATOM 2116 C CA . ASN A 1 267 ? -62.776 12.821 34.387 1.00 51.59 267 ASN A CA 1
ATOM 2117 C C . ASN A 1 267 ? -63.458 14.179 34.666 1.00 51.59 267 ASN A C 1
ATOM 2119 O O . ASN A 1 267 ? -63.884 14.441 35.792 1.00 51.59 267 ASN A O 1
ATOM 2123 N N . ARG A 1 268 ? -63.582 15.064 33.667 1.00 47.91 268 ARG A N 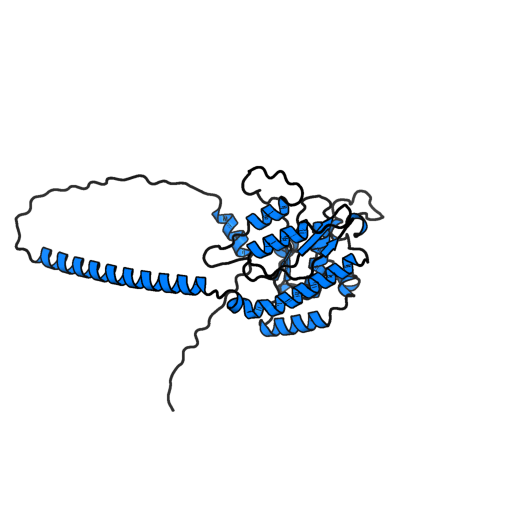1
ATOM 2124 C CA . ARG A 1 268 ? -64.367 16.305 33.797 1.00 47.91 268 ARG A CA 1
ATOM 2125 C C . ARG A 1 268 ? -65.841 16.047 33.439 1.00 47.91 268 ARG A C 1
ATOM 2127 O O . ARG A 1 268 ? -66.091 15.480 32.379 1.00 47.91 268 ARG A O 1
ATOM 2134 N N . PRO A 1 269 ? -66.823 16.472 34.262 1.00 43.31 269 PRO A N 1
ATOM 2135 C CA . PRO A 1 269 ? -68.237 16.329 33.922 1.00 43.31 269 PRO A CA 1
ATOM 2136 C C . PRO A 1 269 ? -68.577 17.139 32.662 1.00 43.31 269 PRO A C 1
ATOM 2138 O O . PRO A 1 269 ? -68.079 18.252 32.470 1.00 43.31 269 PRO A O 1
ATOM 2141 N N . GLY A 1 270 ? -69.396 16.537 31.795 1.00 42.34 270 GLY A N 1
ATOM 2142 C CA . GLY A 1 270 ? -69.677 17.001 30.438 1.00 42.34 270 GLY A CA 1
ATOM 2143 C C . GLY A 1 270 ? -70.248 18.418 30.359 1.00 42.34 270 GLY A C 1
ATOM 2144 O O . GLY A 1 270 ? -71.174 18.783 31.081 1.00 42.34 270 GLY A O 1
ATOM 2145 N N . ARG A 1 271 ? -69.710 19.200 29.420 1.00 42.53 271 ARG A N 1
ATOM 2146 C CA . ARG A 1 271 ? -70.338 20.409 28.869 1.00 42.53 271 ARG A CA 1
ATOM 2147 C C . ARG A 1 271 ? -70.922 20.039 27.495 1.00 42.53 271 ARG A C 1
ATOM 2149 O O . ARG A 1 271 ? -70.307 19.200 26.837 1.00 42.53 271 ARG A O 1
ATOM 2156 N N . PRO A 1 272 ? -72.068 20.602 27.062 1.00 42.00 272 PRO A N 1
ATOM 2157 C CA . PRO A 1 272 ? -72.725 20.161 25.837 1.00 42.00 272 PRO A CA 1
ATOM 2158 C C . PRO A 1 272 ? -71.838 20.411 24.619 1.00 42.00 272 PRO A C 1
ATOM 2160 O O . PRO A 1 272 ? -71.097 21.396 24.577 1.00 42.00 272 PRO A O 1
ATOM 2163 N N . GLU A 1 273 ? -71.935 19.505 23.651 1.00 45.34 273 GLU A N 1
ATOM 2164 C CA . GLU A 1 273 ? -71.260 19.578 22.361 1.00 45.34 273 GLU A CA 1
ATOM 2165 C C . GLU A 1 273 ? -71.568 20.899 21.645 1.00 45.34 273 GLU A C 1
ATOM 2167 O O . GLU A 1 273 ? -72.724 21.275 21.457 1.00 45.34 273 GLU A O 1
ATOM 2172 N N . SER A 1 274 ? -70.516 21.578 21.194 1.00 35.56 274 SER A N 1
ATOM 2173 C CA . SER A 1 274 ? -70.603 22.531 20.093 1.00 35.56 274 SER A CA 1
ATOM 2174 C C . SER A 1 274 ? -69.540 22.161 19.070 1.00 35.56 274 SER A C 1
ATOM 2176 O O . SER A 1 274 ? -68.341 22.213 19.358 1.00 35.56 274 SER A O 1
ATOM 2178 N N . GLU A 1 275 ? -70.001 21.760 17.890 1.00 42.22 275 GLU A N 1
ATOM 2179 C CA . GLU A 1 275 ? -69.180 21.485 16.721 1.00 42.22 275 GLU A CA 1
ATOM 2180 C C . GLU A 1 275 ? -68.232 22.652 16.407 1.00 42.22 275 GLU A C 1
ATOM 2182 O O . GLU A 1 275 ? -68.639 23.807 16.306 1.00 42.22 275 GLU A O 1
ATOM 2187 N N . SER A 1 276 ? -66.963 22.337 16.161 1.00 31.03 276 SER A N 1
ATOM 2188 C CA . SER A 1 276 ? -66.144 23.094 15.213 1.00 31.03 276 SER A CA 1
ATOM 2189 C C . SER A 1 276 ? -65.115 22.151 14.593 1.00 31.03 276 SER A C 1
ATOM 2191 O O . SER A 1 276 ? -64.121 21.757 15.199 1.00 31.03 276 SER A O 1
ATOM 2193 N N . LYS A 1 277 ? -65.398 21.730 13.357 1.00 33.62 277 LYS A N 1
ATOM 2194 C CA . LYS A 1 277 ? -64.431 21.061 12.487 1.00 33.62 277 LYS A CA 1
ATOM 2195 C C . LYS A 1 277 ? -63.481 22.131 11.956 1.00 33.62 277 LYS A C 1
ATOM 2197 O O . LYS A 1 277 ? -63.889 22.983 11.175 1.00 33.62 277 LYS A O 1
ATOM 2202 N N . GLY A 1 278 ? -62.222 22.071 12.373 1.00 27.61 278 GLY A N 1
ATOM 2203 C CA . GLY A 1 278 ? -61.142 22.890 11.833 1.00 27.61 278 GLY A CA 1
ATOM 2204 C C . GLY A 1 278 ? -59.918 22.025 11.569 1.00 27.61 278 GLY A C 1
ATOM 2205 O O . GLY A 1 278 ? -59.131 21.775 12.475 1.00 27.61 278 GLY A O 1
ATOM 2206 N N . LEU A 1 279 ? -59.765 21.558 10.329 1.00 29.44 279 LEU A N 1
ATOM 2207 C CA . LEU A 1 279 ? -58.522 20.985 9.819 1.00 29.44 279 LEU A CA 1
ATOM 2208 C C . LEU A 1 279 ? -57.765 22.111 9.108 1.00 29.44 279 LEU A C 1
ATOM 2210 O O . LEU A 1 279 ? -58.130 22.496 8.001 1.00 29.44 279 LEU A O 1
ATOM 2214 N N . VAL A 1 280 ? -56.718 22.638 9.740 1.00 26.62 280 VAL A N 1
ATOM 2215 C CA . VAL A 1 280 ? -55.739 23.506 9.074 1.00 26.62 280 VAL A CA 1
ATOM 2216 C C . VAL A 1 280 ? -54.476 22.683 8.846 1.00 26.62 280 VAL A C 1
ATOM 2218 O O . VAL A 1 280 ? -53.667 22.486 9.748 1.00 26.62 280 VAL A O 1
ATOM 2221 N N . LEU A 1 281 ? -54.323 22.187 7.619 1.00 27.91 281 LEU A N 1
ATOM 2222 C CA . LEU A 1 281 ? -53.046 21.732 7.079 1.00 27.91 281 LEU A CA 1
ATOM 2223 C C . LEU A 1 281 ? -52.311 22.961 6.536 1.00 27.91 281 LEU A C 1
ATOM 2225 O O . LEU A 1 281 ? -52.551 23.389 5.410 1.00 27.91 281 LEU A O 1
ATOM 2229 N N . ALA A 1 282 ? -51.417 23.532 7.340 1.00 27.41 282 ALA A N 1
ATOM 2230 C CA . ALA A 1 282 ? -50.419 24.478 6.858 1.00 27.41 282 ALA A CA 1
ATOM 2231 C C . ALA A 1 282 ? -49.115 23.712 6.608 1.00 27.41 282 ALA A C 1
ATOM 2233 O O . ALA A 1 282 ? -48.381 23.370 7.535 1.00 27.41 282 ALA A O 1
ATOM 2234 N N . GLY A 1 283 ? -48.862 23.393 5.339 1.00 28.14 283 GLY A N 1
ATOM 2235 C CA . GLY A 1 283 ? -47.577 22.877 4.891 1.00 28.14 283 GLY A CA 1
ATOM 2236 C C . GLY A 1 283 ? -46.507 23.968 4.903 1.00 28.14 283 GLY A C 1
ATOM 2237 O O . GLY A 1 283 ? -46.779 25.122 4.580 1.00 28.14 283 GLY A O 1
ATOM 2238 N N . SER A 1 284 ? -45.269 23.581 5.209 1.00 26.28 284 SER A N 1
ATOM 2239 C CA . SER A 1 284 ? -44.085 24.339 4.813 1.00 26.28 284 SER A CA 1
ATOM 2240 C C . SER A 1 284 ? -43.048 23.399 4.200 1.00 26.28 284 SER A C 1
ATOM 2242 O O . SER A 1 284 ? -42.453 22.558 4.868 1.00 26.28 284 SER A O 1
ATOM 2244 N N . VAL A 1 285 ? -42.942 23.548 2.879 1.00 30.06 285 VAL A N 1
ATOM 2245 C CA . VAL A 1 285 ? -41.798 23.354 1.980 1.00 30.06 285 VAL A CA 1
ATOM 2246 C C . VAL A 1 285 ? -40.906 22.139 2.243 1.00 30.06 285 VAL A C 1
ATOM 2248 O O . VAL A 1 285 ? -39.854 22.205 2.878 1.00 30.06 285 VAL A O 1
ATOM 2251 N N . GLY A 1 286 ? -41.265 21.041 1.579 1.00 26.06 286 GLY A N 1
ATOM 2252 C CA . GLY A 1 286 ? -40.292 20.039 1.179 1.00 26.06 286 GLY A CA 1
ATOM 2253 C C . GLY A 1 286 ? -39.257 20.662 0.243 1.00 26.06 286 GLY A C 1
ATOM 2254 O O . GLY A 1 286 ? -39.592 21.162 -0.830 1.00 26.06 286 GLY A O 1
ATOM 2255 N N . LYS A 1 287 ? -37.983 20.592 0.628 1.00 28.44 287 LYS A N 1
ATOM 2256 C CA . LYS A 1 287 ? -36.877 20.696 -0.321 1.00 28.44 287 LYS A CA 1
ATOM 2257 C C . LYS A 1 287 ? -36.490 19.280 -0.733 1.00 28.44 287 LYS A C 1
ATOM 2259 O O . LYS A 1 287 ? -35.609 18.657 -0.147 1.00 28.44 287 LYS A O 1
ATOM 2264 N N . SER A 1 288 ? -37.185 18.774 -1.750 1.00 27.55 288 SER A N 1
ATOM 2265 C CA . SER A 1 288 ? -36.624 17.748 -2.623 1.00 27.55 288 SER A CA 1
ATOM 2266 C C . SER A 1 288 ? -35.380 18.337 -3.278 1.00 27.55 288 SER A C 1
ATOM 2268 O O . SER A 1 288 ? -35.481 19.243 -4.100 1.00 27.55 288 SER A O 1
ATOM 2270 N N . ILE A 1 289 ? -34.206 17.821 -2.927 1.00 27.61 289 ILE A N 1
ATOM 2271 C CA . ILE A 1 289 ? -33.089 17.768 -3.867 1.00 27.61 289 ILE A CA 1
ATOM 2272 C C . ILE A 1 289 ? -32.865 16.293 -4.150 1.00 27.61 289 ILE A C 1
ATOM 2274 O O . ILE A 1 289 ? -32.306 15.535 -3.357 1.00 27.61 289 ILE A O 1
ATOM 2278 N N . VAL A 1 290 ? -33.399 15.906 -5.301 1.00 31.11 290 VAL A N 1
ATOM 2279 C CA . VAL A 1 290 ? -33.084 14.682 -6.014 1.00 31.11 290 VAL A CA 1
ATOM 2280 C C . VAL A 1 290 ? -31.586 14.714 -6.316 1.00 31.11 290 VAL A C 1
ATOM 2282 O O . VAL A 1 290 ? -31.148 15.491 -7.150 1.00 31.11 290 VAL A O 1
ATOM 2285 N N . ASN A 1 291 ? -30.803 13.868 -5.647 1.00 27.64 291 ASN A N 1
ATOM 2286 C CA . ASN A 1 291 ? -29.490 13.446 -6.139 1.00 27.64 291 ASN A CA 1
ATOM 2287 C C . ASN A 1 291 ? -29.574 11.958 -6.491 1.00 27.64 291 ASN A C 1
ATOM 2289 O O . ASN A 1 291 ? -29.070 11.078 -5.787 1.00 27.64 291 ASN A O 1
ATOM 2293 N N . GLY A 1 292 ? -30.281 11.690 -7.590 1.00 32.38 292 GLY A N 1
ATOM 2294 C CA . GLY A 1 292 ? -30.177 10.443 -8.331 1.00 32.38 292 GLY A CA 1
ATOM 2295 C C . GLY A 1 292 ? -28.851 10.428 -9.085 1.00 32.38 292 GLY A C 1
ATOM 2296 O O . GLY A 1 292 ? -28.673 11.213 -10.006 1.00 32.38 292 GLY A O 1
ATOM 2297 N N . SER A 1 293 ? -27.921 9.589 -8.621 1.00 33.78 293 SER A N 1
ATOM 2298 C CA . SER A 1 293 ? -26.796 8.976 -9.373 1.00 33.78 293 SER A CA 1
ATOM 2299 C C . SER A 1 293 ? -25.709 8.421 -8.437 1.00 33.78 293 SER A C 1
ATOM 2301 O O . SER A 1 293 ? -24.875 7.622 -8.845 1.00 33.78 293 SER A O 1
ATOM 2303 N N . SER A 1 294 ? -25.718 8.766 -7.142 1.00 40.34 294 SER A N 1
ATOM 2304 C CA . SER A 1 294 ? -24.635 8.376 -6.218 1.00 40.34 294 SER A CA 1
ATOM 2305 C C . SER A 1 294 ? -24.818 7.006 -5.538 1.00 40.34 294 SER A C 1
ATOM 2307 O O . SER A 1 294 ? -23.865 6.469 -4.969 1.00 40.34 294 SER A O 1
ATOM 2309 N N . LYS A 1 295 ? -26.026 6.425 -5.553 1.00 33.50 295 LYS A N 1
ATOM 2310 C CA . LYS A 1 295 ? -26.325 5.202 -4.781 1.00 33.50 295 LYS A CA 1
ATOM 2311 C C . LYS A 1 295 ? -25.758 3.929 -5.411 1.00 33.50 295 LYS A C 1
ATOM 2313 O O . LYS A 1 295 ? -25.238 3.102 -4.674 1.00 33.50 295 LYS A O 1
ATOM 2318 N N . GLU A 1 296 ? -25.777 3.799 -6.735 1.00 36.38 296 GLU A N 1
ATOM 2319 C CA . GLU A 1 296 ? -25.326 2.572 -7.412 1.00 36.38 296 GLU A CA 1
ATOM 2320 C C . GLU A 1 296 ? -23.794 2.405 -7.378 1.00 36.38 296 GLU A C 1
ATOM 2322 O O . GLU A 1 296 ? -23.295 1.296 -7.189 1.00 36.38 296 GLU A O 1
ATOM 2327 N N . TYR A 1 297 ? -23.032 3.506 -7.407 1.00 37.00 297 TYR A N 1
ATOM 2328 C CA . TYR A 1 297 ? -21.561 3.470 -7.369 1.00 37.00 297 TYR A CA 1
ATOM 2329 C C . TYR A 1 297 ? -20.970 3.344 -5.957 1.00 37.00 297 TYR A C 1
ATOM 2331 O O . TYR A 1 297 ? -19.958 2.666 -5.765 1.00 37.00 297 TYR A O 1
ATOM 2339 N N . LYS A 1 298 ? -21.621 3.923 -4.937 1.00 38.53 298 LYS A N 1
ATOM 2340 C CA . LYS A 1 298 ? -21.213 3.754 -3.526 1.00 38.53 298 LYS A CA 1
ATOM 2341 C C . LYS A 1 298 ? -21.296 2.295 -3.080 1.00 38.53 298 LYS A C 1
ATO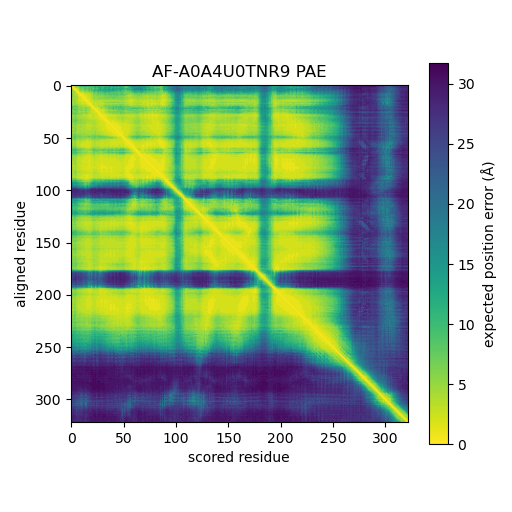M 2343 O O . LYS A 1 298 ? -20.470 1.843 -2.291 1.00 38.53 298 LYS A O 1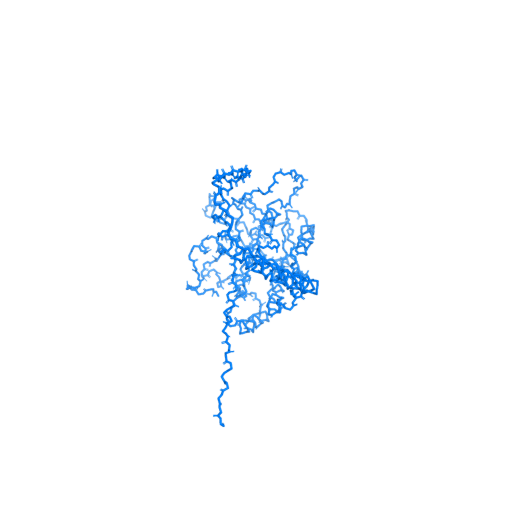
ATOM 2348 N N . THR A 1 299 ? -22.252 1.546 -3.625 1.00 35.62 299 THR A N 1
ATOM 2349 C CA . THR A 1 299 ? -22.390 0.110 -3.376 1.00 35.62 299 THR A CA 1
ATOM 2350 C C . THR A 1 299 ? -21.285 -0.706 -4.055 1.00 35.62 299 THR A C 1
ATOM 2352 O O . THR A 1 299 ? -20.875 -1.717 -3.494 1.00 35.62 299 THR A O 1
ATOM 2355 N N . ALA A 1 300 ? -20.747 -0.268 -5.199 1.00 36.12 300 ALA A N 1
ATOM 2356 C CA . ALA A 1 300 ? -19.648 -0.956 -5.881 1.00 36.12 300 ALA A CA 1
ATOM 2357 C C . ALA A 1 300 ? -18.304 -0.806 -5.138 1.00 36.12 300 ALA A C 1
ATOM 2359 O O . ALA A 1 300 ? -17.608 -1.799 -4.941 1.00 36.12 300 ALA A O 1
ATOM 2360 N N . LEU A 1 301 ? -17.981 0.398 -4.642 1.00 36.75 301 LEU A N 1
ATOM 2361 C CA . LEU A 1 301 ? -16.734 0.655 -3.900 1.00 36.75 301 LEU A CA 1
ATOM 2362 C C . LEU A 1 301 ? -16.749 0.045 -2.482 1.00 36.75 301 LEU A C 1
ATOM 2364 O O . LEU A 1 301 ? -15.730 -0.435 -1.989 1.00 36.75 301 LEU A O 1
ATOM 2368 N N . ALA A 1 302 ? -17.920 0.020 -1.832 1.00 38.50 302 ALA A N 1
ATOM 2369 C CA . ALA A 1 302 ? -18.100 -0.627 -0.530 1.00 38.50 302 ALA A CA 1
ATOM 2370 C C . ALA A 1 302 ? -18.077 -2.165 -0.614 1.00 38.50 302 ALA A C 1
ATOM 2372 O O . ALA A 1 302 ? -17.699 -2.809 0.357 1.00 38.50 302 ALA A O 1
ATOM 2373 N N . LYS A 1 303 ? -18.449 -2.750 -1.765 1.00 36.41 303 LYS A N 1
ATOM 2374 C CA . LYS A 1 303 ? -18.359 -4.200 -2.022 1.00 36.41 303 LYS A CA 1
ATOM 2375 C C . LYS A 1 303 ? -16.949 -4.667 -2.400 1.00 36.41 303 LYS A C 1
ATOM 2377 O O . LYS A 1 303 ? -16.647 -5.839 -2.216 1.00 36.41 303 LYS A O 1
ATOM 2382 N N . SER A 1 304 ? -16.094 -3.784 -2.923 1.00 35.12 304 SER A N 1
ATOM 2383 C CA . SER A 1 304 ? -14.697 -4.109 -3.258 1.00 35.12 304 SER A CA 1
ATOM 2384 C C . SER A 1 304 ? -13.725 -3.987 -2.082 1.00 35.12 304 SER A C 1
ATOM 2386 O O . SER A 1 304 ? -12.573 -4.399 -2.206 1.00 35.12 304 SER A O 1
ATOM 2388 N N . LEU A 1 305 ? -14.165 -3.399 -0.966 1.00 35.75 305 LEU A N 1
ATOM 2389 C CA . LEU A 1 305 ? -13.397 -3.323 0.273 1.00 35.75 305 LEU A CA 1
ATOM 2390 C C . LEU A 1 305 ? -13.675 -4.573 1.120 1.00 35.75 305 LEU A C 1
ATOM 2392 O O . LEU A 1 305 ? -14.838 -4.950 1.270 1.00 35.75 305 LEU A O 1
ATOM 2396 N N . PRO A 1 306 ? -12.648 -5.200 1.707 1.00 33.56 306 PRO A N 1
ATOM 2397 C CA . PRO A 1 306 ? -12.841 -6.360 2.560 1.00 33.56 306 PRO A CA 1
ATOM 2398 C C . PRO A 1 306 ? -13.607 -5.975 3.824 1.00 33.56 306 PRO A C 1
ATOM 2400 O O . PRO A 1 306 ? -13.111 -5.271 4.708 1.00 33.56 306 PRO A O 1
ATOM 2403 N N . THR A 1 307 ? -14.857 -6.422 3.902 1.00 34.12 307 THR A N 1
ATOM 2404 C CA . THR A 1 307 ? -15.632 -6.404 5.137 1.00 34.12 307 THR A CA 1
ATOM 2405 C C . THR A 1 307 ? -15.263 -7.641 5.939 1.00 34.12 307 THR A C 1
ATOM 2407 O O . THR A 1 307 ? -15.691 -8.745 5.600 1.00 34.12 307 THR A O 1
ATOM 2410 N N . THR A 1 308 ? -14.512 -7.470 7.022 1.00 32.12 308 THR A N 1
ATOM 2411 C CA . THR A 1 308 ? -14.381 -8.506 8.045 1.00 32.12 308 THR A CA 1
ATOM 2412 C C . THR A 1 308 ? -15.757 -8.720 8.679 1.00 32.12 308 THR A C 1
ATOM 2414 O O . THR A 1 308 ? -16.222 -7.941 9.512 1.00 32.12 308 THR A O 1
ATOM 2417 N N . LYS A 1 309 ? -16.471 -9.766 8.251 1.00 27.91 309 LYS A N 1
ATOM 2418 C CA . LYS A 1 309 ? -17.627 -10.269 8.996 1.00 27.91 309 LYS A CA 1
ATOM 2419 C C . LYS A 1 309 ? -17.092 -10.999 10.221 1.00 27.91 309 LYS A C 1
ATOM 2421 O O . LYS A 1 309 ? -16.882 -12.205 10.187 1.00 27.91 309 LYS A O 1
ATOM 2426 N N . THR A 1 310 ? -16.896 -10.278 11.317 1.00 28.66 310 THR A N 1
ATOM 2427 C CA . THR A 1 310 ? -16.724 -10.911 12.624 1.00 28.66 310 THR A CA 1
ATOM 2428 C C . THR A 1 310 ? -18.070 -11.508 13.029 1.00 28.66 310 THR A C 1
ATOM 2430 O O . THR A 1 310 ? -18.931 -10.826 13.584 1.00 28.66 310 THR A O 1
ATOM 2433 N N . THR A 1 311 ? -18.297 -12.783 12.720 1.00 27.28 311 THR A N 1
ATOM 2434 C CA . THR A 1 311 ? -19.380 -13.552 13.334 1.00 27.28 311 THR A CA 1
ATOM 2435 C C . THR A 1 311 ? -19.033 -13.764 14.803 1.00 27.28 311 THR A C 1
ATOM 2437 O O . THR A 1 311 ? -18.316 -14.703 15.145 1.00 27.28 311 THR A O 1
ATOM 2440 N N . SER A 1 312 ? -19.523 -12.897 15.692 1.00 26.41 312 SER A N 1
ATOM 2441 C CA . SER A 1 312 ? -19.507 -13.191 17.124 1.00 26.41 312 SER A CA 1
ATOM 2442 C C . SER A 1 312 ? -20.526 -14.301 17.395 1.00 26.41 312 SER A C 1
ATOM 2444 O O . SER A 1 312 ? -21.729 -14.046 17.487 1.00 26.41 312 SER A O 1
ATOM 2446 N N . LYS A 1 313 ? -20.070 -15.551 17.510 1.00 27.58 313 LYS A N 1
ATOM 2447 C CA . LYS A 1 313 ? -20.861 -16.586 18.184 1.00 27.58 313 LYS A CA 1
ATOM 2448 C C . LYS A 1 313 ? -20.925 -16.207 19.664 1.00 27.58 313 LYS A C 1
ATOM 2450 O O . LYS A 1 313 ? -19.914 -16.255 20.358 1.00 27.58 313 LYS A O 1
ATOM 2455 N N . LYS A 1 314 ? -22.109 -15.795 20.125 1.00 26.05 314 LYS A N 1
ATOM 2456 C CA . LYS A 1 314 ? -22.452 -15.717 21.550 1.00 26.05 314 LYS A CA 1
ATOM 2457 C C . LYS A 1 314 ? -22.219 -17.099 22.164 1.00 26.05 314 LYS A C 1
ATOM 2459 O O . LYS A 1 314 ? -22.867 -18.059 21.761 1.00 26.05 314 LYS A O 1
ATOM 2464 N N . TRP A 1 315 ? -21.294 -17.190 23.111 1.00 25.66 315 TRP A N 1
ATOM 2465 C CA . TRP A 1 315 ? -21.247 -18.294 24.062 1.00 25.66 315 TRP A CA 1
ATOM 2466 C C . TRP A 1 315 ? -22.270 -17.994 25.160 1.00 25.66 315 TRP A C 1
ATOM 2468 O O . TRP A 1 315 ? -22.103 -17.047 25.926 1.00 25.66 315 TRP A O 1
ATOM 2478 N N . GLU A 1 316 ? -23.355 -18.763 25.196 1.00 27.47 316 GLU A N 1
ATOM 2479 C CA . GLU A 1 316 ? -24.265 -18.807 26.337 1.00 27.47 316 GLU A CA 1
ATOM 2480 C C . GLU A 1 316 ? -23.690 -19.777 27.372 1.00 27.47 316 GLU A C 1
ATOM 2482 O O . GLU A 1 316 ? -23.517 -20.967 27.112 1.00 27.47 316 GLU A O 1
ATOM 2487 N N . HIS A 1 317 ? -23.365 -19.256 28.555 1.00 27.94 317 HIS A N 1
ATOM 2488 C CA . HIS A 1 317 ? -23.114 -20.078 29.731 1.00 27.94 317 HIS A CA 1
ATOM 2489 C C . HIS A 1 317 ? -24.434 -20.712 30.179 1.00 27.94 317 HIS A C 1
ATOM 2491 O O . HIS A 1 317 ? -25.268 -20.038 30.784 1.00 27.94 317 HIS A O 1
ATOM 2497 N N . SER A 1 318 ? -24.597 -22.011 29.931 1.00 26.89 318 SER A N 1
ATOM 2498 C CA . SER A 1 318 ? -25.545 -22.823 30.689 1.00 26.89 318 SER A CA 1
ATOM 2499 C C . SER A 1 318 ? -24.892 -23.229 32.009 1.00 26.89 318 SER A C 1
ATOM 2501 O O . SER A 1 318 ? -23.888 -23.942 32.036 1.00 26.89 318 SER A O 1
ATOM 2503 N N . LYS A 1 319 ? -25.452 -22.717 33.106 1.00 32.47 319 LYS A N 1
ATOM 2504 C CA . LYS A 1 319 ? -25.334 -23.324 34.428 1.00 32.47 319 LYS A CA 1
ATOM 2505 C C . LYS A 1 319 ? -26.191 -24.582 34.409 1.00 32.47 319 LYS A C 1
ATOM 2507 O O . LYS A 1 319 ? -27.405 -24.455 34.313 1.00 32.47 319 LYS A O 1
ATOM 2512 N N . GLU A 1 320 ? -25.593 -25.746 34.618 1.00 28.53 320 GLU A N 1
ATOM 2513 C CA . GLU A 1 320 ? -26.344 -26.880 35.140 1.00 28.53 320 GLU A CA 1
ATOM 2514 C C . GLU A 1 320 ? -25.469 -27.770 36.021 1.00 28.53 320 GLU A C 1
ATOM 2516 O O . GLU A 1 320 ? -24.277 -27.967 35.804 1.00 28.53 320 GLU A O 1
ATOM 2521 N N . SER A 1 321 ? -26.110 -28.191 37.097 1.00 31.08 321 SER A N 1
ATOM 2522 C CA . SER A 1 321 ? -25.626 -28.874 38.283 1.00 31.08 321 SER A CA 1
ATOM 2523 C C . SER A 1 321 ? -25.169 -30.312 38.041 1.00 31.08 321 SER A C 1
ATOM 2525 O O . SER A 1 321 ? -25.948 -31.104 37.511 1.00 31.08 321 SER A O 1
ATOM 2527 N N . ARG A 1 322 ? -24.010 -30.685 38.588 1.00 31.50 322 ARG A N 1
ATOM 2528 C CA . ARG A 1 322 ? -23.809 -31.661 39.681 1.00 31.50 322 ARG A CA 1
ATOM 2529 C C . ARG A 1 322 ? -22.318 -31.886 39.900 1.00 31.50 322 ARG A C 1
ATOM 2531 O O . ARG A 1 322 ? -21.579 -31.893 38.894 1.00 31.50 322 ARG A O 1
#

Radius of gyration: 29.06 Å; Cα contacts (8 Å, |Δi|>4): 294; chains: 1; bounding box: 93×57×74 Å

Sequence (322 aa):
LLSKDEDDAAVRSKYRQFLLGERVVRTDWVAKIELSTALKMVEADMVATCGDRLEVIVLFGSLRSRSYSRLLSFECAHILSRLGSDVRVFDTVGLPIKDDVQLEHHKTAVFKSQIDWIPLSTGSVRPTQGRTLPIARVSGGSQSFNTVNSLRILGRWMRMFAIPNQSSVPTAYTQFTDASDPIDNDAYVQAEGDSRMLPSGNRDRLVECIEEFVKFASIMRQHLNLFNDRYSERRDHEAKLDARADKNREEKKNDKAGQDGDAKIKNRPGRPESESKGLVLAGSVGKSIVNGSSKEYKTALAKSLPTTKTTSKKWEHSKESR

InterPro domains:
  IPR005025 NADPH-dependent FMN reductase-like domain [PF03358] (106-172)
  IPR014063 Arsenate resistance ArsH [PTHR43590] (108-248)
  IPR029039 Flavoprotein-like superfamily [G3DSA:3.40.50.360] (22-106)
  IPR029039 Flavoprotein-like superfamily [G3DSA:3.40.50.360] (107-260)
  IPR029039 Flavoprotein-like superfamily [SSF52218] (52-236)

Secondary structure (DSSP, 8-state):
---TTT--HHHHHHH-TTPPPHHHHHHSTGGGS--HHHHHHHHHHHHHTTTPPPEEEE-----SSS-HHHHHHHHHHHHHHHTT-EEEEPP-TTPPPS--------S-HHHHHHHHTS-S-BTTB-SSTT-EE--EEE-SSS---HHHHHHHHHHHHTT-EE-S--EEESSGGGSB--S-BTTBTT-TTTTTTT--BPSSHHHHHHHHHHHHHHHHHHHHHTTHHHHH--HHHHHHHHHHHHHHHHHHHHHHHHHHHHHHHHHHHHTSPPPPP------------------TTHHHHHHHHHHSS-----------------

Solvent-accessible surface area (backbone atoms only — not comparable to full-atom values): 19992 Å² total; per-residue (Å²): 116,80,51,80,89,75,52,50,68,67,56,37,69,66,25,36,67,60,68,68,56,74,73,54,49,70,75,32,71,74,64,68,57,91,49,68,71,56,39,55,50,44,50,54,40,20,64,76,50,80,65,53,59,56,77,42,80,43,77,54,54,63,91,52,96,81,33,68,44,50,43,52,45,36,54,51,43,50,50,41,32,74,59,56,32,50,60,36,42,59,80,66,85,86,62,81,81,76,76,98,67,90,75,94,58,92,89,40,65,62,40,50,46,58,52,73,71,57,57,77,57,61,86,92,46,46,83,42,57,68,38,68,38,71,47,73,45,64,31,83,46,76,76,71,57,68,68,52,53,54,51,49,56,48,32,51,75,50,42,25,46,59,51,90,58,57,31,62,34,41,36,37,79,79,41,37,51,73,58,71,56,97,87,43,92,81,51,79,83,75,33,69,71,73,36,43,77,47,96,46,74,62,47,54,40,40,50,52,25,53,53,51,38,52,52,50,38,54,60,47,63,82,43,40,69,66,78,64,64,45,71,70,59,53,55,56,48,51,54,52,50,52,56,47,55,52,50,57,52,51,51,56,50,51,54,51,52,51,52,57,48,53,59,55,61,74,70,56,83,86,74,84,90,73,93,78,94,77,88,80,87,80,85,80,79,84,81,83,74,86,75,88,75,61,68,73,55,55,53,53,60,60,66,73,45,90,74,83,80,78,79,79,76,80,81,78,85,78,86,78,91,132